Protein AF-A0A530QPM9-F1 (afdb_monomer)

Mean predicted aligned error: 3.46 Å

Sequence (191 aa):
PQIALEIYYGRYPLSGHLVETGGKSPFQIAVPNPGWQKALHGFRWLRHMRAAGTELAAANARALVSDWITIHGSNISGVAWEPGTTAKRVIAWLQHSSVVLQGAEFPFYRAFLKSLAMQIRYLRAMAREMPDGKDRLRARIALAFAALSLPAPPSALRGATRNLAEELDRQILPDGGHISRNPMAVLETLA

Radius of gyration: 16.85 Å; Cα contacts (8 Å, |Δi|>4): 222; chains: 1; bounding box: 38×37×47 Å

pLDDT: mean 94.88, std 5.63, range [58.75, 98.75]

Structure (mmCIF, N/CA/C/O backbone):
data_AF-A0A530QPM9-F1
#
_entry.id   AF-A0A530QPM9-F1
#
loop_
_atom_site.group_PDB
_atom_site.id
_atom_site.type_symbol
_atom_site.label_atom_id
_atom_site.label_alt_id
_atom_site.label_comp_id
_atom_site.label_asym_id
_atom_site.label_entity_id
_atom_site.label_seq_id
_atom_site.pdbx_PDB_ins_code
_atom_site.Cartn_x
_atom_site.Cartn_y
_atom_site.Cartn_z
_atom_site.occupancy
_atom_site.B_iso_or_equiv
_atom_site.auth_seq_id
_atom_site.auth_comp_id
_atom_site.auth_asym_id
_atom_site.auth_atom_id
_atom_site.pdbx_PDB_model_num
ATOM 1 N N . PRO A 1 1 ? -11.587 -12.165 8.784 1.00 76.44 1 PRO A N 1
ATOM 2 C CA . PRO A 1 1 ? -12.448 -11.665 9.885 1.00 76.44 1 PRO A CA 1
ATOM 3 C C . PRO A 1 1 ? -11.676 -11.392 11.186 1.00 76.44 1 PRO A C 1
ATOM 5 O O . PRO A 1 1 ? -11.618 -10.236 11.576 1.00 76.44 1 PRO A O 1
ATOM 8 N N . GLN A 1 2 ? -11.002 -12.387 11.789 1.00 93.19 2 GLN A N 1
ATOM 9 C CA . GLN A 1 2 ? -10.315 -12.213 13.087 1.00 93.19 2 GLN A CA 1
ATOM 10 C C . GLN A 1 2 ? -9.306 -11.054 13.113 1.00 93.19 2 GLN A C 1
ATOM 12 O O . GLN A 1 2 ? -9.360 -10.217 13.999 1.00 93.19 2 GLN A O 1
ATOM 17 N N . ILE A 1 3 ? -8.432 -10.935 12.107 1.00 95.12 3 ILE A N 1
ATOM 18 C CA . ILE A 1 3 ? -7.428 -9.851 12.070 1.00 95.12 3 ILE A CA 1
ATOM 19 C C . ILE A 1 3 ? -8.075 -8.455 12.031 1.00 95.12 3 ILE A C 1
ATOM 21 O O . ILE A 1 3 ? -7.522 -7.513 12.586 1.00 95.12 3 ILE A O 1
ATOM 25 N N . ALA A 1 4 ? -9.243 -8.303 11.397 1.00 96.31 4 ALA A N 1
ATOM 26 C CA . ALA A 1 4 ? -9.957 -7.025 11.404 1.00 96.31 4 ALA A CA 1
ATOM 27 C C . ALA A 1 4 ? -10.458 -6.669 12.811 1.00 96.31 4 ALA A C 1
ATOM 29 O O . ALA A 1 4 ? -10.400 -5.506 13.200 1.00 96.31 4 ALA A O 1
ATOM 30 N N . LEU A 1 5 ? -10.899 -7.678 13.571 1.00 96.44 5 LEU A N 1
ATOM 31 C CA . LEU A 1 5 ? -11.329 -7.527 14.956 1.00 96.44 5 LEU A CA 1
ATOM 32 C C . LEU A 1 5 ? -10.152 -7.183 15.880 1.00 96.44 5 LEU A C 1
ATOM 34 O O . LEU A 1 5 ? -10.266 -6.264 16.679 1.00 96.44 5 LEU A O 1
ATOM 38 N N . GLU A 1 6 ? -9.001 -7.844 15.718 1.00 97.50 6 GLU A N 1
ATOM 39 C CA . GLU A 1 6 ? -7.779 -7.482 16.453 1.00 97.50 6 GLU A CA 1
ATOM 40 C C . GLU A 1 6 ? -7.402 -6.017 16.200 1.00 97.50 6 GLU A C 1
ATOM 42 O O . GLU A 1 6 ? -7.252 -5.242 17.142 1.00 97.50 6 GLU A O 1
ATOM 47 N N . ILE A 1 7 ? -7.338 -5.599 14.930 1.00 97.44 7 ILE A N 1
ATOM 48 C CA . ILE A 1 7 ? -6.985 -4.215 14.580 1.00 97.44 7 ILE A CA 1
ATOM 49 C C . ILE A 1 7 ? -8.010 -3.227 15.147 1.00 97.44 7 ILE A C 1
ATOM 51 O O . ILE A 1 7 ? -7.634 -2.143 15.586 1.00 97.44 7 ILE A O 1
ATOM 55 N N . TYR A 1 8 ? -9.293 -3.593 15.176 1.00 96.69 8 TYR A N 1
ATOM 56 C CA . TYR A 1 8 ? -10.328 -2.791 15.828 1.00 96.69 8 TYR A CA 1
ATOM 57 C C . TYR A 1 8 ? -10.084 -2.622 17.334 1.00 96.69 8 TYR A C 1
ATOM 59 O O . TYR A 1 8 ? -10.228 -1.518 17.849 1.00 96.69 8 TYR A O 1
ATOM 67 N N . TYR A 1 9 ? -9.614 -3.663 18.022 1.00 96.75 9 TYR A N 1
ATOM 68 C CA . TYR A 1 9 ? -9.192 -3.584 19.425 1.00 96.75 9 TYR A CA 1
ATOM 69 C C . TYR A 1 9 ? -7.802 -2.954 19.631 1.00 96.75 9 TYR A C 1
ATOM 71 O O . TYR A 1 9 ? -7.250 -3.021 20.728 1.00 96.75 9 TYR A O 1
ATOM 79 N N . GLY A 1 10 ? -7.212 -2.336 18.602 1.00 97.38 10 GLY A N 1
ATOM 80 C CA . GLY A 1 10 ? -5.887 -1.719 18.692 1.00 97.38 10 GLY A CA 1
ATOM 81 C C . GLY A 1 10 ? -4.740 -2.732 18.749 1.00 97.38 10 GLY A C 1
ATOM 82 O O . GLY A 1 10 ? -3.646 -2.397 19.204 1.00 97.38 10 GLY A O 1
ATOM 83 N N . ARG A 1 11 ? -4.979 -3.965 18.289 1.00 97.88 11 ARG A N 1
ATOM 84 C CA . ARG A 1 11 ? -4.022 -5.072 18.256 1.00 97.88 11 ARG A CA 1
ATOM 85 C C . ARG A 1 11 ? -3.599 -5.382 16.824 1.00 97.88 11 ARG A C 1
ATOM 87 O O . ARG A 1 11 ? -4.413 -5.679 15.955 1.00 97.88 11 ARG A O 1
ATOM 94 N N . TYR A 1 12 ? -2.299 -5.347 16.564 1.00 98.00 12 TYR A N 1
ATOM 95 C CA . TYR A 1 12 ? -1.740 -5.424 15.214 1.00 98.00 12 TYR A CA 1
ATOM 96 C C . TYR A 1 12 ? -0.829 -6.652 15.070 1.00 98.00 12 TYR A C 1
ATOM 98 O O . TYR A 1 12 ? 0.388 -6.523 15.240 1.00 98.00 12 TYR A O 1
ATOM 106 N N . PRO A 1 13 ? -1.388 -7.841 14.753 1.00 97.12 13 PRO A N 1
ATOM 107 C CA . PRO A 1 13 ? -0.626 -9.070 14.526 1.00 97.12 13 PRO A CA 1
ATOM 108 C C . PRO A 1 13 ? 0.016 -9.060 13.130 1.00 97.12 13 PRO A C 1
ATOM 110 O O . PRO A 1 13 ? -0.513 -9.626 12.169 1.00 97.12 13 PRO A O 1
ATOM 113 N N . LEU A 1 14 ? 1.155 -8.383 12.986 1.00 96.69 14 LEU A N 1
ATOM 114 C CA . LEU A 1 14 ? 1.834 -8.184 11.704 1.00 96.69 14 LEU A CA 1
ATOM 115 C C . LEU A 1 14 ? 3.232 -8.803 11.722 1.00 96.69 14 LEU A C 1
ATOM 117 O O . LEU A 1 14 ? 3.967 -8.690 12.694 1.00 96.69 14 LEU A O 1
ATOM 121 N N . SER A 1 15 ? 3.634 -9.446 10.621 1.00 93.75 15 SER A N 1
ATOM 122 C CA . SER A 1 15 ? 4.976 -10.039 10.485 1.00 93.75 15 SER A CA 1
ATOM 123 C C . SER A 1 15 ? 5.369 -10.967 11.655 1.00 93.75 15 SER A C 1
ATOM 125 O O . SER A 1 15 ? 6.512 -10.946 12.111 1.00 93.75 15 SER A O 1
ATOM 127 N N . GLY A 1 16 ? 4.412 -11.745 12.178 1.00 92.81 16 GLY A N 1
ATOM 128 C CA . GLY A 1 16 ? 4.620 -12.652 13.316 1.00 92.81 16 GLY A CA 1
ATOM 129 C C . GLY A 1 16 ? 4.737 -11.968 14.683 1.00 92.81 16 GLY A C 1
ATOM 130 O O . GLY A 1 16 ? 5.058 -12.638 15.655 1.00 92.81 16 GLY A O 1
ATOM 131 N N . HIS A 1 17 ? 4.489 -10.659 14.769 1.00 93.56 17 HIS A N 1
ATOM 132 C CA . HIS A 1 17 ? 4.604 -9.875 15.997 1.00 93.56 17 HIS A CA 1
ATOM 133 C C . HIS A 1 17 ? 3.278 -9.177 16.305 1.00 93.56 17 HIS A C 1
ATOM 135 O O . HIS A 1 17 ? 2.697 -8.523 15.437 1.00 93.56 17 HIS A O 1
ATOM 141 N N . LEU A 1 18 ? 2.802 -9.317 17.542 1.00 96.81 18 LEU A N 1
ATOM 142 C CA . LEU A 1 18 ? 1.624 -8.617 18.046 1.00 96.81 18 LEU A CA 1
ATOM 143 C C . LEU A 1 18 ? 2.059 -7.321 18.733 1.00 96.81 18 LEU A C 1
ATOM 145 O O . LEU A 1 18 ? 2.896 -7.349 19.629 1.00 96.81 18 LEU A O 1
ATOM 149 N N . VAL A 1 19 ? 1.476 -6.198 18.319 1.00 97.81 19 VAL A N 1
ATOM 150 C CA . VAL A 1 19 ? 1.666 -4.893 18.966 1.00 97.81 19 VAL A CA 1
ATOM 151 C C . VAL A 1 19 ? 0.309 -4.361 19.394 1.00 97.81 19 VAL A C 1
ATOM 153 O O . VAL A 1 19 ? -0.611 -4.306 18.578 1.00 97.81 19 VAL A O 1
ATOM 156 N N . GLU A 1 20 ? 0.196 -3.955 20.654 1.00 97.62 20 GLU A N 1
ATOM 157 C CA . GLU A 1 20 ? -0.988 -3.289 21.195 1.00 97.62 20 GLU A CA 1
ATOM 158 C C . GLU A 1 20 ? -0.728 -1.783 21.290 1.00 97.62 20 GLU A C 1
ATOM 160 O O . GLU A 1 20 ? 0.301 -1.358 21.814 1.00 97.62 20 GLU A O 1
ATOM 165 N N . THR A 1 21 ? -1.638 -0.958 20.769 1.00 96.19 21 THR A N 1
ATOM 166 C CA . THR A 1 21 ? -1.422 0.500 20.700 1.00 96.19 21 THR A CA 1
ATOM 167 C C . THR A 1 21 ? -2.022 1.272 21.871 1.00 96.19 21 THR A C 1
ATOM 169 O O . THR A 1 21 ? -1.783 2.475 21.992 1.00 96.19 21 THR A O 1
ATOM 172 N N . GLY A 1 22 ? -2.819 0.616 22.724 1.00 92.38 22 GLY A N 1
ATOM 173 C CA . GLY A 1 22 ? -3.477 1.260 23.866 1.00 92.38 22 GLY A CA 1
ATOM 174 C C . GLY A 1 22 ? -4.363 2.444 23.461 1.00 92.38 22 GLY A C 1
ATOM 175 O O . GLY A 1 22 ? -4.379 3.461 24.147 1.00 92.38 22 GLY A O 1
ATOM 176 N N . GLY A 1 23 ? -5.029 2.355 22.304 1.00 89.44 23 GLY A N 1
ATOM 177 C CA . GLY A 1 23 ? -5.901 3.408 21.770 1.00 89.44 23 GLY A CA 1
ATOM 178 C C . GLY A 1 23 ? -5.189 4.509 20.974 1.00 89.44 23 GLY A C 1
ATOM 179 O O . GLY A 1 23 ? -5.858 5.329 20.352 1.00 89.44 23 GLY A O 1
ATOM 180 N N . LYS A 1 24 ? -3.851 4.525 20.930 1.00 95.00 24 LYS A N 1
ATOM 181 C CA . LYS A 1 24 ? -3.100 5.408 20.023 1.00 95.00 24 LYS A CA 1
ATOM 182 C C . LYS A 1 24 ? -3.117 4.866 18.594 1.00 95.00 24 LYS A C 1
ATOM 184 O O . LYS A 1 24 ? -3.328 3.670 18.366 1.00 95.00 24 LYS A O 1
ATOM 189 N N . SER A 1 25 ? -2.820 5.735 17.631 1.00 96.75 25 SER A N 1
ATOM 190 C CA . SER A 1 25 ? -2.617 5.311 16.246 1.00 96.75 25 SER A CA 1
ATOM 191 C C . SER A 1 25 ? -1.397 4.381 16.148 1.00 96.75 25 SER A C 1
ATOM 193 O O . SER A 1 25 ? -0.347 4.706 16.713 1.00 96.75 25 SER A O 1
ATOM 195 N N . PRO A 1 26 ? -1.460 3.255 15.409 1.00 97.62 26 PRO A N 1
ATOM 196 C CA . PRO A 1 26 ? -0.313 2.356 15.242 1.00 97.62 26 PRO A CA 1
ATOM 197 C C . PRO A 1 26 ? 0.879 3.038 14.563 1.00 97.62 26 PRO A C 1
ATOM 199 O O . PRO A 1 26 ? 2.014 2.610 14.744 1.00 97.62 26 PRO A O 1
ATOM 202 N N . PHE A 1 27 ? 0.637 4.117 13.811 1.00 97.81 27 PHE A N 1
ATOM 203 C CA . PHE A 1 27 ? 1.667 4.901 13.126 1.00 97.81 27 PHE A CA 1
ATOM 204 C C . PHE A 1 27 ? 2.450 5.840 14.059 1.00 97.81 27 PHE A C 1
ATOM 206 O O . PHE A 1 27 ? 3.433 6.437 13.634 1.00 97.81 27 PHE A O 1
ATOM 213 N N . GLN A 1 28 ? 2.032 5.972 15.322 1.00 95.75 28 GLN A N 1
ATOM 214 C CA . GLN A 1 28 ? 2.723 6.765 16.347 1.00 95.75 28 GLN A CA 1
ATOM 215 C C . GLN A 1 28 ? 3.558 5.903 17.305 1.00 95.75 28 GLN A C 1
ATOM 217 O O . GLN A 1 28 ? 4.280 6.440 18.143 1.00 95.75 28 GLN A O 1
ATOM 222 N N . ILE A 1 29 ? 3.450 4.575 17.219 1.00 94.50 29 ILE A N 1
ATOM 223 C CA . ILE A 1 29 ? 4.147 3.661 18.122 1.00 94.50 29 ILE A CA 1
ATOM 224 C C . ILE A 1 29 ? 5.525 3.322 17.554 1.00 94.50 29 ILE A C 1
ATOM 226 O O . ILE A 1 29 ? 5.652 2.826 16.434 1.00 94.50 29 ILE A O 1
ATOM 230 N N . ALA A 1 30 ? 6.568 3.546 18.353 1.00 92.12 30 ALA A N 1
ATOM 231 C CA . ALA A 1 30 ? 7.917 3.108 18.026 1.00 92.12 30 ALA A CA 1
ATOM 232 C C . ALA A 1 30 ? 8.048 1.597 18.272 1.00 92.12 30 ALA A C 1
ATOM 234 O O . ALA A 1 30 ? 8.095 1.143 19.412 1.00 92.12 30 ALA A O 1
ATOM 235 N N . VAL A 1 31 ? 8.109 0.816 17.193 1.00 94.06 31 VAL A N 1
ATOM 236 C CA . VAL A 1 31 ? 8.277 -0.644 17.251 1.00 94.06 31 VAL A CA 1
ATOM 237 C C . VAL A 1 31 ? 9.622 -1.008 16.623 1.00 94.06 31 VAL A C 1
ATOM 239 O O . VAL A 1 31 ? 9.767 -0.809 15.417 1.00 94.06 31 VAL A O 1
ATOM 242 N N . PRO A 1 32 ? 10.603 -1.571 17.351 1.00 93.62 32 PRO A N 1
ATOM 243 C CA . PRO A 1 32 ? 11.927 -1.908 16.813 1.00 93.62 32 PRO A CA 1
ATOM 244 C C . PRO A 1 32 ? 11.912 -3.201 15.969 1.00 93.62 32 PRO A C 1
ATOM 246 O O . PRO A 1 32 ? 12.771 -4.065 16.104 1.00 93.62 32 PRO A O 1
ATOM 249 N N . ASN A 1 33 ? 10.919 -3.354 15.090 1.00 95.88 33 ASN A N 1
ATOM 250 C CA . ASN A 1 33 ? 10.792 -4.475 14.167 1.00 95.88 33 ASN A CA 1
ATOM 251 C C . ASN A 1 33 ? 10.521 -3.956 12.740 1.00 95.88 33 ASN A C 1
ATOM 253 O O . ASN A 1 33 ? 9.389 -3.566 12.429 1.00 95.88 33 ASN A O 1
ATOM 257 N N . PRO A 1 34 ? 11.526 -3.975 11.843 1.00 95.19 34 PRO A N 1
ATOM 258 C CA . PRO A 1 34 ? 11.369 -3.481 10.475 1.00 95.19 34 PRO A CA 1
ATOM 259 C C . PRO A 1 34 ? 10.306 -4.234 9.665 1.00 95.19 34 PRO A C 1
ATOM 261 O O . PRO A 1 34 ? 9.598 -3.629 8.863 1.00 95.19 34 PRO A O 1
ATOM 264 N 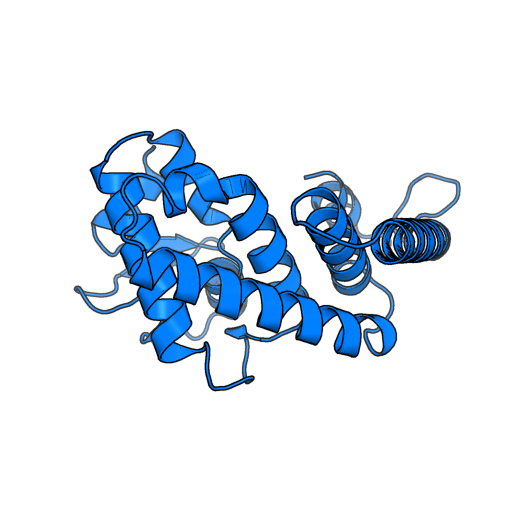N . GLY A 1 35 ? 10.162 -5.548 9.870 1.00 96.00 35 GLY A N 1
ATOM 265 C CA . GLY A 1 35 ? 9.151 -6.360 9.185 1.00 96.00 35 GLY A CA 1
ATOM 266 C C . GLY A 1 35 ? 7.730 -5.947 9.565 1.00 96.00 35 GLY A C 1
ATOM 267 O O . GLY A 1 35 ? 6.876 -5.774 8.692 1.00 96.00 35 GLY A O 1
ATOM 268 N N . TRP A 1 36 ? 7.500 -5.704 10.857 1.00 97.81 36 TRP A N 1
ATOM 269 C CA . TRP A 1 36 ? 6.236 -5.194 11.382 1.00 97.81 36 TRP A CA 1
ATOM 270 C C . TRP A 1 36 ? 5.928 -3.797 10.829 1.00 97.81 36 TRP A C 1
ATOM 272 O O . TRP A 1 36 ? 4.840 -3.588 10.295 1.00 97.81 36 TRP A O 1
ATOM 282 N N . GLN A 1 37 ? 6.899 -2.874 10.845 1.00 98.12 37 GLN A N 1
ATOM 283 C CA . GLN A 1 37 ? 6.719 -1.522 10.295 1.00 98.12 37 GLN A CA 1
ATOM 284 C C . GLN A 1 37 ? 6.367 -1.558 8.799 1.00 98.12 37 GLN A C 1
ATOM 286 O O . GLN A 1 37 ? 5.402 -0.926 8.363 1.00 98.12 37 GLN A O 1
ATOM 291 N N . LYS A 1 38 ? 7.094 -2.350 7.999 1.00 97.88 38 LYS A N 1
ATOM 292 C CA . LYS A 1 38 ? 6.810 -2.526 6.562 1.00 97.88 38 LYS A CA 1
ATOM 293 C C . LYS A 1 38 ? 5.429 -3.138 6.325 1.00 97.88 38 LYS A C 1
ATOM 295 O O . LYS A 1 38 ? 4.739 -2.748 5.383 1.00 97.88 38 LYS A O 1
ATOM 300 N N . ALA A 1 39 ? 5.006 -4.083 7.164 1.00 97.94 39 ALA A N 1
ATOM 301 C CA . ALA A 1 39 ? 3.679 -4.687 7.081 1.00 97.94 39 ALA A CA 1
ATOM 302 C C . ALA A 1 39 ? 2.564 -3.693 7.446 1.00 97.94 39 ALA A C 1
ATOM 304 O O . ALA A 1 39 ? 1.531 -3.672 6.769 1.00 97.94 39 ALA A O 1
ATOM 305 N N . LEU A 1 40 ? 2.786 -2.844 8.454 1.00 98.56 40 LEU A N 1
ATOM 306 C CA . LEU A 1 40 ? 1.858 -1.789 8.852 1.00 98.56 40 LEU A CA 1
ATOM 307 C C . LEU A 1 40 ? 1.690 -0.772 7.715 1.00 98.56 40 LEU A C 1
ATOM 309 O O . LEU A 1 40 ? 0.582 -0.590 7.205 1.00 98.56 40 LEU A O 1
ATOM 313 N N . HIS A 1 41 ? 2.796 -0.170 7.270 1.00 98.56 41 HIS A N 1
ATOM 314 C CA . HIS A 1 41 ? 2.812 0.874 6.241 1.00 98.56 41 HIS A CA 1
ATOM 315 C C . HIS A 1 41 ? 2.516 0.366 4.826 1.00 98.56 41 HIS A C 1
ATOM 317 O O . HIS A 1 41 ? 2.264 1.176 3.934 1.00 98.56 41 HIS A O 1
ATOM 323 N N . GLY A 1 42 ? 2.542 -0.950 4.604 1.00 98.38 42 GLY A N 1
ATOM 324 C CA . GLY A 1 42 ? 2.172 -1.582 3.339 1.00 98.38 42 GLY A CA 1
ATOM 325 C C . GLY A 1 42 ? 0.670 -1.839 3.178 1.00 98.38 42 GLY A C 1
ATOM 326 O O . GLY A 1 42 ? 0.253 -2.222 2.091 1.00 98.38 42 GLY A O 1
ATOM 327 N N . PHE A 1 43 ? -0.146 -1.663 4.228 1.00 98.69 43 PHE A N 1
ATOM 328 C CA . PHE A 1 43 ? -1.618 -1.760 4.189 1.00 98.69 43 PHE A CA 1
ATOM 329 C C . PHE A 1 43 ? -2.213 -3.072 3.649 1.00 98.69 43 PHE A C 1
ATOM 331 O O . PHE A 1 43 ? -3.422 -3.165 3.436 1.00 98.69 43 PHE A O 1
ATOM 338 N N . ARG A 1 44 ? -1.422 -4.143 3.499 1.00 96.75 44 ARG A N 1
ATOM 339 C CA . ARG A 1 44 ? -1.929 -5.447 3.027 1.00 96.75 44 ARG A CA 1
ATOM 340 C C . ARG A 1 44 ? -3.023 -6.011 3.946 1.00 96.75 44 ARG A C 1
ATOM 342 O O . ARG A 1 44 ? -3.772 -6.895 3.536 1.00 96.75 44 ARG A O 1
ATOM 349 N N . TRP A 1 45 ? -3.103 -5.536 5.189 1.00 97.81 45 TRP A N 1
ATOM 350 C CA . TRP A 1 45 ? -4.133 -5.891 6.162 1.00 97.81 45 TRP A CA 1
ATOM 351 C C . TRP A 1 45 ? -5.523 -5.311 5.834 1.00 97.81 45 TRP A C 1
ATOM 353 O O . TRP A 1 45 ? -6.511 -5.842 6.336 1.00 97.81 45 TRP A O 1
ATOM 363 N N . LEU A 1 46 ? -5.648 -4.331 4.923 1.00 98.38 46 LEU A N 1
ATOM 364 C CA . LEU A 1 46 ? -6.948 -3.847 4.426 1.00 98.38 46 LEU A CA 1
ATOM 365 C C . LEU A 1 46 ? -7.798 -4.965 3.806 1.00 98.38 46 LEU A C 1
ATOM 367 O O . LEU A 1 46 ? -9.025 -4.919 3.882 1.00 98.38 46 LEU A O 1
ATOM 371 N N . ARG A 1 47 ? -7.166 -6.023 3.276 1.00 97.44 47 ARG A N 1
ATOM 372 C CA . ARG A 1 47 ? -7.871 -7.220 2.797 1.00 97.44 47 ARG A CA 1
ATOM 373 C C . ARG A 1 47 ? -8.743 -7.861 3.877 1.00 97.44 47 ARG A C 1
ATOM 375 O O . ARG A 1 47 ? -9.790 -8.416 3.566 1.00 97.44 47 ARG A O 1
ATOM 382 N N . HIS A 1 48 ? -8.327 -7.773 5.142 1.00 97.69 48 HIS A N 1
ATOM 383 C CA . HIS A 1 48 ? -9.084 -8.307 6.271 1.00 97.69 48 HIS A CA 1
ATOM 384 C C . HIS A 1 48 ? -10.289 -7.430 6.606 1.00 97.69 48 HIS A C 1
ATOM 386 O O . HIS A 1 48 ? -11.334 -7.985 6.936 1.00 97.69 48 HIS A O 1
ATOM 392 N N . MET A 1 49 ? -10.170 -6.106 6.450 1.00 97.94 49 MET A N 1
ATOM 393 C CA . MET A 1 49 ? -11.289 -5.166 6.596 1.00 97.94 49 MET A CA 1
ATOM 394 C C . MET A 1 49 ? -12.329 -5.394 5.500 1.00 97.94 49 MET A C 1
ATOM 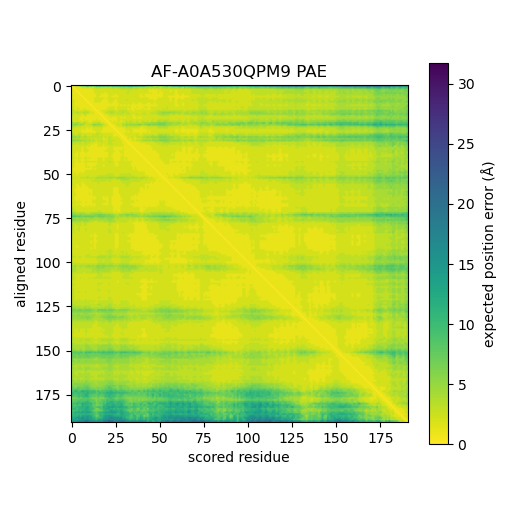396 O O . MET A 1 49 ? -13.509 -5.566 5.790 1.00 97.94 49 MET A O 1
ATOM 400 N N . ARG A 1 50 ? -11.877 -5.510 4.243 1.00 96.81 50 ARG A N 1
ATOM 401 C CA . ARG A 1 50 ? -12.746 -5.853 3.109 1.00 96.81 50 ARG A CA 1
ATOM 402 C C . ARG A 1 50 ? -13.465 -7.184 3.335 1.00 96.81 50 ARG A C 1
ATOM 404 O O . ARG A 1 50 ? -14.660 -7.268 3.098 1.00 96.81 50 ARG A O 1
ATOM 411 N N . ALA A 1 51 ? -12.745 -8.211 3.792 1.00 96.62 51 ALA A N 1
ATOM 412 C CA . ALA A 1 51 ? -13.320 -9.530 4.052 1.00 96.62 51 ALA A CA 1
ATOM 413 C C . ALA A 1 51 ? -14.279 -9.559 5.254 1.00 96.62 51 ALA A C 1
ATOM 415 O O . ALA A 1 51 ? -15.097 -10.466 5.337 1.00 96.62 51 ALA A O 1
ATOM 416 N N . ALA A 1 52 ? -14.164 -8.620 6.200 1.00 96.50 52 ALA A N 1
ATOM 417 C CA . ALA A 1 52 ? -15.132 -8.481 7.285 1.00 96.50 52 ALA A CA 1
ATOM 418 C C . ALA A 1 52 ? -16.459 -7.892 6.782 1.00 96.50 52 ALA A C 1
ATOM 420 O O . ALA A 1 52 ? -17.510 -8.305 7.253 1.00 96.50 52 ALA A O 1
ATOM 421 N N . GLY A 1 53 ? -16.413 -6.963 5.819 1.00 93.62 53 GLY A N 1
ATOM 422 C CA . GLY A 1 53 ? -17.601 -6.482 5.105 1.00 93.62 53 GLY A CA 1
ATOM 423 C C . GLY A 1 53 ? -18.595 -5.674 5.948 1.00 93.62 53 GLY A C 1
ATOM 424 O O . GLY A 1 53 ? -19.726 -5.481 5.517 1.00 93.62 53 GLY A O 1
ATOM 425 N N . THR A 1 54 ? -18.199 -5.211 7.138 1.00 96.12 54 THR A N 1
ATOM 426 C CA . THR A 1 54 ? -19.056 -4.427 8.039 1.00 96.12 54 THR A CA 1
ATOM 427 C C . THR A 1 54 ? -18.776 -2.929 7.932 1.00 96.12 54 THR A C 1
ATOM 429 O O . THR A 1 54 ? -17.658 -2.511 7.619 1.00 96.12 54 THR A O 1
ATOM 432 N N . GLU A 1 55 ? -19.769 -2.100 8.268 1.00 96.44 55 GLU A N 1
ATOM 433 C CA . GLU A 1 55 ? -19.591 -0.642 8.363 1.00 96.44 55 GLU A CA 1
ATOM 434 C C . GLU A 1 55 ? -18.510 -0.261 9.380 1.00 96.44 55 GLU A C 1
ATOM 436 O O . GLU A 1 55 ? -17.720 0.648 9.135 1.00 96.44 55 GLU A O 1
ATOM 441 N N . LEU A 1 56 ? -18.413 -1.017 10.479 1.00 96.81 56 LEU A N 1
ATOM 442 C CA . LEU A 1 56 ? -17.373 -0.851 11.491 1.00 96.81 56 LEU A CA 1
ATOM 443 C C . LEU A 1 56 ? -15.968 -1.071 10.912 1.00 96.81 56 LEU A C 1
ATOM 445 O O . LEU A 1 56 ? -15.065 -0.269 11.152 1.00 96.81 56 LEU A O 1
ATOM 449 N N . ALA A 1 57 ? -15.775 -2.132 10.121 1.00 97.06 57 ALA A N 1
ATOM 450 C CA . ALA A 1 57 ? -14.495 -2.405 9.472 1.00 97.06 57 ALA A CA 1
ATOM 451 C C . ALA A 1 57 ? -14.139 -1.321 8.442 1.00 97.06 57 ALA A C 1
ATOM 453 O O . ALA A 1 57 ? -12.978 -0.918 8.353 1.00 97.06 57 ALA A O 1
ATOM 454 N N . ALA A 1 58 ? -15.131 -0.816 7.702 1.00 98.06 58 ALA A N 1
ATOM 455 C CA . ALA A 1 58 ? -14.954 0.290 6.766 1.00 98.06 58 ALA A CA 1
ATOM 456 C C . ALA A 1 58 ? -14.567 1.597 7.483 1.00 98.06 58 ALA A C 1
ATOM 458 O O . ALA A 1 58 ? -13.603 2.258 7.088 1.00 98.06 58 ALA A O 1
ATOM 459 N N . ALA A 1 59 ? -15.264 1.943 8.570 1.00 98.19 59 ALA A N 1
ATOM 460 C CA . ALA A 1 59 ? -14.969 3.118 9.385 1.00 98.19 59 ALA A CA 1
ATOM 461 C C . ALA A 1 59 ? -13.564 3.046 10.003 1.00 98.19 59 ALA A C 1
ATOM 463 O O . ALA A 1 59 ? -12.803 4.008 9.905 1.00 98.19 59 ALA A O 1
ATOM 464 N N . ASN A 1 60 ? -13.178 1.889 10.551 1.00 98.06 60 ASN A N 1
ATOM 465 C CA . ASN A 1 60 ? -11.839 1.685 11.101 1.00 98.06 60 ASN A CA 1
ATOM 466 C C . ASN A 1 60 ? -10.749 1.778 10.015 1.00 98.06 60 ASN A C 1
ATOM 468 O O . ASN A 1 60 ? -9.730 2.443 10.196 1.00 98.06 60 ASN A O 1
ATOM 472 N N . ALA A 1 61 ? -10.976 1.180 8.838 1.00 98.38 61 ALA A N 1
ATOM 473 C CA . ALA A 1 61 ? -10.061 1.306 7.704 1.00 98.38 61 ALA A CA 1
ATOM 474 C C . ALA A 1 61 ? -9.866 2.773 7.281 1.00 98.38 61 ALA A C 1
ATOM 476 O O . ALA A 1 61 ? -8.731 3.192 7.045 1.00 98.38 61 ALA A O 1
ATOM 477 N N . ARG A 1 62 ? -10.950 3.562 7.223 1.00 98.44 62 ARG A N 1
ATOM 478 C CA . ARG A 1 62 ? -10.885 5.005 6.938 1.00 98.44 62 ARG A CA 1
ATOM 479 C C . ARG A 1 62 ? -10.098 5.772 7.979 1.00 98.44 62 ARG A C 1
ATOM 481 O O . ARG A 1 62 ? -9.245 6.566 7.593 1.00 98.44 62 ARG A O 1
ATOM 488 N N . ALA A 1 63 ? -10.362 5.526 9.260 1.00 98.25 63 ALA A N 1
ATOM 489 C CA . ALA A 1 63 ? -9.651 6.178 10.352 1.00 98.25 63 ALA A CA 1
ATOM 490 C C . ALA A 1 63 ? -8.138 5.934 10.237 1.00 98.25 63 ALA A C 1
ATOM 492 O O . ALA A 1 63 ? -7.365 6.883 10.169 1.00 98.25 63 ALA A O 1
ATOM 493 N N . LEU A 1 64 ? -7.716 4.680 10.053 1.00 98.62 64 LEU A N 1
ATOM 494 C CA . LEU A 1 64 ? -6.297 4.331 9.919 1.00 98.62 64 LEU A CA 1
ATOM 495 C C . LEU A 1 64 ? -5.641 4.907 8.655 1.00 98.62 64 LEU A C 1
ATOM 497 O O . LEU A 1 64 ? -4.482 5.320 8.679 1.00 98.62 64 LEU A O 1
ATOM 501 N N . VAL A 1 65 ? -6.360 4.953 7.532 1.00 98.75 65 VAL A N 1
ATOM 502 C CA . VAL A 1 65 ? -5.863 5.622 6.319 1.00 98.75 65 VAL A CA 1
ATOM 503 C C . VAL A 1 65 ? -5.728 7.131 6.548 1.00 98.75 65 VAL A C 1
ATOM 505 O O . VAL A 1 65 ? -4.725 7.717 6.138 1.00 98.75 65 VAL A O 1
ATOM 508 N N . SER A 1 66 ? -6.694 7.753 7.227 1.00 98.62 66 SER A N 1
ATOM 509 C CA . SER A 1 66 ? -6.669 9.176 7.583 1.00 98.62 66 SER A CA 1
ATOM 510 C C . SER A 1 66 ? -5.494 9.512 8.501 1.00 98.62 66 SER A C 1
ATOM 512 O O . SER A 1 66 ? -4.763 10.471 8.237 1.00 98.62 66 SER A O 1
ATOM 514 N N . ASP A 1 67 ? -5.253 8.690 9.522 1.00 98.44 67 ASP A N 1
ATOM 515 C CA . ASP A 1 67 ? -4.104 8.813 10.418 1.00 98.44 67 ASP A CA 1
ATOM 516 C C . ASP A 1 67 ? -2.793 8.776 9.636 1.00 98.44 67 ASP A C 1
ATOM 518 O O . ASP A 1 67 ? -1.948 9.658 9.785 1.00 98.44 67 ASP A O 1
ATOM 522 N N . TRP A 1 68 ? -2.634 7.794 8.742 1.00 98.69 68 TRP A N 1
ATOM 523 C CA . TRP A 1 68 ? -1.420 7.680 7.938 1.00 98.69 68 TRP A CA 1
ATOM 524 C C . TRP A 1 68 ? -1.206 8.903 7.040 1.00 98.69 68 TRP A C 1
ATOM 526 O O . TRP A 1 68 ? -0.086 9.407 6.952 1.00 98.69 68 TRP A O 1
ATOM 536 N N . ILE A 1 69 ? -2.264 9.407 6.394 1.00 98.62 69 ILE A N 1
ATOM 537 C CA . ILE A 1 69 ? -2.193 10.624 5.569 1.00 98.62 69 ILE A CA 1
ATOM 538 C C . ILE A 1 69 ? -1.788 11.827 6.423 1.00 98.62 69 ILE A C 1
ATOM 540 O O . ILE A 1 69 ? -0.959 12.623 5.990 1.00 98.62 69 ILE A O 1
ATOM 544 N N . THR A 1 70 ? -2.338 11.948 7.627 1.00 98.25 70 THR A N 1
ATOM 545 C CA . THR A 1 70 ? -2.050 13.061 8.539 1.00 98.25 70 THR A CA 1
ATOM 546 C C . THR A 1 70 ? -0.604 13.023 9.032 1.00 98.25 70 THR A C 1
ATOM 548 O O . THR A 1 70 ? 0.074 14.046 9.027 1.00 98.25 70 THR A O 1
ATOM 551 N N . ILE A 1 71 ? -0.110 11.842 9.412 1.00 97.50 71 ILE A N 1
ATOM 552 C CA . ILE A 1 71 ? 1.214 11.670 10.026 1.00 97.50 71 ILE A CA 1
ATOM 553 C C . ILE A 1 71 ? 2.335 11.660 8.974 1.00 97.50 71 ILE A C 1
ATOM 555 O O . ILE A 1 71 ? 3.387 12.259 9.185 1.00 97.50 71 ILE A O 1
ATOM 559 N N . HIS A 1 72 ? 2.131 10.989 7.836 1.00 97.75 72 HIS A N 1
ATOM 560 C CA . HIS A 1 72 ? 3.186 10.742 6.842 1.00 97.75 72 HIS A CA 1
ATOM 561 C C . HIS A 1 72 ? 2.942 11.410 5.486 1.00 97.75 72 HIS A C 1
ATOM 563 O O . HIS A 1 72 ? 3.841 11.427 4.646 1.00 97.75 72 HIS A O 1
ATOM 569 N N . GLY A 1 73 ? 1.748 11.950 5.231 1.00 94.94 73 GLY A N 1
ATOM 570 C CA . GLY A 1 73 ? 1.379 12.464 3.911 1.00 94.94 73 GLY A CA 1
ATOM 571 C C . GLY A 1 73 ? 2.118 13.735 3.494 1.00 94.94 73 GLY A C 1
ATOM 572 O O . GLY A 1 73 ? 2.194 14.006 2.302 1.00 94.94 73 GLY A O 1
ATOM 573 N N . SER A 1 74 ? 2.671 14.506 4.434 1.00 91.88 74 SER A N 1
ATOM 574 C CA . SER A 1 74 ? 3.450 15.726 4.159 1.00 91.88 74 SER A CA 1
ATOM 575 C C . SER A 1 74 ? 4.965 15.547 4.307 1.00 91.88 74 SER A C 1
ATOM 577 O O . SER A 1 74 ? 5.713 16.442 3.921 1.00 91.88 74 SER A O 1
ATOM 579 N N . ASN A 1 75 ? 5.428 14.409 4.833 1.00 93.56 75 ASN A N 1
ATOM 580 C CA . ASN A 1 75 ? 6.835 14.159 5.133 1.00 93.56 75 ASN A CA 1
ATOM 581 C C . ASN A 1 75 ? 7.297 12.840 4.494 1.00 93.56 75 ASN A C 1
ATOM 583 O O . ASN A 1 75 ? 6.992 11.755 4.992 1.00 93.56 75 ASN A O 1
ATOM 587 N N . ILE A 1 76 ? 8.043 12.949 3.390 1.00 94.12 76 ILE A N 1
ATOM 588 C CA . ILE A 1 76 ? 8.605 11.806 2.660 1.00 94.12 76 ILE A CA 1
ATOM 589 C C . ILE A 1 76 ? 9.878 11.335 3.366 1.00 94.12 76 ILE A C 1
ATOM 591 O O . ILE A 1 76 ? 10.981 11.764 3.039 1.00 94.12 76 ILE A O 1
ATOM 595 N N . SER A 1 77 ? 9.728 10.456 4.354 1.00 94.56 77 SER A N 1
ATOM 596 C CA . SER A 1 77 ? 10.858 9.886 5.091 1.00 94.56 77 SER A CA 1
ATOM 597 C C . SER A 1 77 ? 10.537 8.532 5.734 1.00 94.56 77 SER A C 1
ATOM 599 O O . SER A 1 77 ? 9.376 8.153 5.917 1.00 94.56 77 SER A O 1
ATOM 601 N N . GLY A 1 78 ? 11.600 7.795 6.070 1.00 95.31 78 GLY A N 1
ATOM 602 C CA . GLY A 1 78 ? 11.543 6.552 6.840 1.00 95.31 78 GLY A CA 1
ATOM 603 C C . GLY A 1 78 ? 10.859 5.374 6.138 1.00 95.31 78 GLY A C 1
ATOM 604 O O . GLY A 1 78 ? 10.568 5.396 4.939 1.00 95.31 78 GLY A O 1
ATOM 605 N N . VAL A 1 79 ? 10.573 4.328 6.922 1.00 96.50 79 VAL A N 1
ATOM 606 C CA . VAL A 1 79 ? 9.993 3.060 6.439 1.00 96.50 79 VAL A CA 1
ATOM 607 C C . VAL A 1 79 ? 8.640 3.261 5.747 1.00 96.50 79 VAL A C 1
ATOM 609 O O . VAL A 1 79 ? 8.315 2.535 4.806 1.00 96.50 79 VAL A O 1
ATOM 612 N N . ALA A 1 80 ? 7.873 4.277 6.156 1.00 96.94 80 ALA A N 1
ATOM 613 C CA . ALA A 1 80 ? 6.601 4.643 5.536 1.00 96.94 80 ALA A CA 1
ATOM 614 C C . ALA A 1 80 ? 6.736 4.984 4.042 1.00 96.94 80 ALA A C 1
ATOM 616 O O . ALA A 1 80 ? 5.817 4.699 3.268 1.00 96.94 80 ALA A O 1
ATOM 617 N N . TRP A 1 81 ? 7.869 5.559 3.633 1.00 98.00 81 TRP A N 1
ATOM 618 C CA . TRP A 1 81 ? 8.113 6.007 2.264 1.00 98.00 81 TRP A CA 1
ATOM 619 C C . TRP A 1 81 ? 9.109 5.158 1.481 1.00 98.00 81 TRP A C 1
ATOM 621 O O . TRP A 1 81 ? 9.198 5.361 0.274 1.00 98.00 81 TRP A O 1
ATOM 631 N N . GLU A 1 82 ? 9.767 4.163 2.090 1.00 97.62 82 GLU A N 1
ATOM 632 C CA . GLU A 1 82 ? 10.594 3.192 1.354 1.00 97.62 82 GLU A CA 1
ATOM 633 C C . GLU A 1 82 ? 9.886 2.729 0.060 1.00 97.62 82 GLU A C 1
ATOM 635 O O . GLU A 1 82 ? 8.715 2.328 0.127 1.00 97.62 82 GLU A O 1
ATOM 640 N N . PRO A 1 83 ? 10.542 2.754 -1.118 1.00 97.62 83 PRO A N 1
ATOM 641 C CA . PRO A 1 83 ? 9.863 2.502 -2.391 1.00 97.62 83 PRO A CA 1
ATOM 642 C C . PRO A 1 83 ? 9.108 1.168 -2.446 1.00 97.62 83 PRO A C 1
ATOM 644 O O . PRO A 1 83 ? 7.962 1.129 -2.895 1.00 97.62 83 PRO A O 1
ATOM 647 N N . GLY A 1 84 ? 9.682 0.087 -1.904 1.00 96.81 84 GLY A N 1
ATOM 648 C CA . GLY A 1 84 ? 9.005 -1.211 -1.808 1.00 96.81 84 GLY A CA 1
ATOM 649 C C . GLY A 1 84 ? 7.753 -1.185 -0.918 1.00 96.81 84 GLY A C 1
ATOM 650 O O . GLY A 1 84 ? 6.739 -1.805 -1.247 1.00 96.81 84 GLY A O 1
ATOM 651 N N . THR A 1 85 ? 7.781 -0.431 0.184 1.00 98.31 85 THR A N 1
ATOM 652 C CA . THR A 1 85 ? 6.632 -0.247 1.088 1.00 98.31 85 THR A CA 1
ATOM 653 C C . THR A 1 85 ? 5.556 0.618 0.438 1.00 98.31 85 THR A C 1
ATOM 655 O O . THR A 1 85 ? 4.376 0.265 0.467 1.00 98.31 85 THR A O 1
ATOM 658 N N . THR A 1 86 ? 5.953 1.707 -0.222 1.00 98.69 86 THR A N 1
ATOM 659 C CA . THR A 1 86 ? 5.039 2.577 -0.970 1.00 98.69 86 THR A CA 1
ATOM 660 C C . THR A 1 86 ? 4.362 1.821 -2.115 1.00 98.69 86 THR A C 1
ATOM 662 O O . THR A 1 86 ? 3.152 1.948 -2.291 1.00 98.69 86 THR A O 1
ATOM 665 N N . ALA A 1 87 ? 5.090 0.968 -2.844 1.00 98.44 87 ALA A N 1
ATOM 666 C CA . ALA A 1 87 ? 4.520 0.120 -3.892 1.00 98.44 87 ALA A CA 1
ATOM 667 C C . ALA A 1 87 ? 3.442 -0.829 -3.343 1.00 98.44 87 ALA A C 1
ATOM 669 O O . ALA A 1 87 ? 2.343 -0.898 -3.896 1.00 98.44 87 ALA A O 1
ATOM 670 N N . LYS A 1 88 ? 3.712 -1.496 -2.210 1.00 98.12 88 LYS A N 1
ATOM 671 C CA . LYS A 1 88 ? 2.725 -2.344 -1.514 1.00 98.12 88 LYS A CA 1
ATOM 672 C C . LYS A 1 88 ? 1.481 -1.553 -1.113 1.00 98.12 88 LYS A C 1
ATOM 674 O O . LYS A 1 88 ? 0.368 -2.016 -1.351 1.00 98.12 88 LYS A O 1
ATOM 679 N N . ARG A 1 89 ? 1.665 -0.353 -0.555 1.00 98.75 89 ARG A N 1
ATOM 680 C CA . ARG A 1 89 ? 0.559 0.508 -0.124 1.00 98.75 89 ARG A CA 1
ATOM 681 C C . ARG A 1 89 ? -0.303 0.976 -1.293 1.00 98.75 89 ARG A C 1
ATOM 683 O O . ARG A 1 89 ? -1.520 0.884 -1.190 1.00 98.75 89 ARG A O 1
ATOM 690 N N . VAL A 1 90 ? 0.299 1.413 -2.403 1.00 98.69 90 VAL A N 1
ATOM 691 C CA . VAL A 1 90 ? -0.436 1.819 -3.617 1.00 98.69 90 VAL A CA 1
ATOM 692 C C . VAL A 1 90 ? -1.297 0.670 -4.142 1.00 98.69 90 VAL A C 1
ATOM 694 O O . VAL A 1 90 ? -2.482 0.874 -4.400 1.00 98.69 90 VAL A O 1
ATOM 697 N N . ILE A 1 91 ? -0.738 -0.541 -4.240 1.00 98.50 91 ILE A N 1
ATOM 698 C CA . ILE A 1 91 ? -1.491 -1.732 -4.660 1.00 98.50 91 ILE A CA 1
ATOM 699 C C . ILE A 1 91 ? -2.644 -2.004 -3.685 1.00 98.50 91 ILE A C 1
ATOM 701 O O . ILE A 1 91 ? -3.791 -2.112 -4.115 1.00 98.50 91 ILE A O 1
ATOM 705 N N . ALA A 1 92 ? -2.369 -2.047 -2.377 1.00 98.50 92 ALA A N 1
ATOM 706 C CA . ALA A 1 92 ? -3.378 -2.335 -1.359 1.00 98.50 92 ALA A CA 1
ATOM 707 C C . ALA A 1 92 ? -4.512 -1.295 -1.334 1.00 98.50 92 ALA A C 1
ATOM 709 O O . ALA A 1 92 ? -5.680 -1.662 -1.219 1.00 98.50 92 ALA A O 1
ATOM 710 N N . TRP A 1 93 ? -4.192 -0.005 -1.467 1.00 98.56 93 TRP A N 1
ATOM 711 C CA . TRP A 1 93 ? -5.180 1.076 -1.497 1.00 98.56 93 TRP A CA 1
ATOM 712 C C . TRP A 1 93 ? -6.066 1.01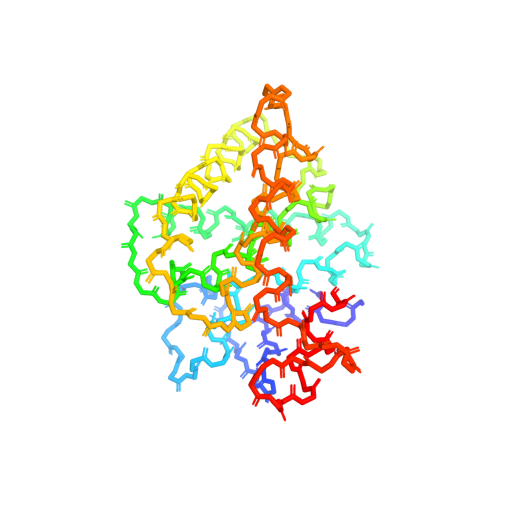5 -2.739 1.00 98.56 93 TRP A C 1
ATOM 714 O O . TRP A 1 93 ? -7.265 1.250 -2.631 1.00 98.56 93 TRP A O 1
ATOM 724 N N . LEU A 1 94 ? -5.508 0.666 -3.900 1.00 98.06 94 LEU A N 1
ATOM 725 C CA . LEU A 1 94 ? -6.288 0.480 -5.124 1.00 98.06 94 LEU A CA 1
ATOM 726 C C . LEU A 1 94 ? -7.188 -0.765 -5.027 1.00 98.06 94 LEU A C 1
ATOM 728 O O . LEU A 1 94 ? -8.399 -0.660 -5.229 1.00 98.06 94 LEU A O 1
ATOM 732 N N . GLN A 1 95 ? -6.630 -1.918 -4.632 1.00 97.31 95 GLN A N 1
ATOM 733 C CA . GLN A 1 95 ? -7.352 -3.197 -4.504 1.00 97.31 95 GLN A CA 1
ATOM 734 C C . GLN A 1 95 ? -8.451 -3.191 -3.431 1.00 97.31 95 GLN A C 1
ATOM 736 O O . GLN A 1 95 ? -9.410 -3.964 -3.507 1.00 97.31 95 GLN A O 1
ATOM 741 N N . HIS A 1 96 ? -8.297 -2.370 -2.393 1.00 97.81 96 HIS A N 1
ATOM 742 C CA . HIS A 1 96 ? -9.220 -2.295 -1.258 1.00 97.81 96 HIS A CA 1
ATOM 743 C C . HIS A 1 96 ? -9.865 -0.914 -1.117 1.00 97.81 96 HIS A C 1
ATOM 745 O O . HIS A 1 96 ? -10.371 -0.569 -0.051 1.00 97.81 96 HIS A O 1
ATOM 751 N N . SER A 1 97 ? -9.897 -0.142 -2.203 1.00 96.94 97 SER A N 1
ATOM 752 C CA . SER A 1 97 ? -10.525 1.179 -2.239 1.00 96.94 97 SER A CA 1
ATOM 753 C C . SER A 1 97 ? -12.004 1.133 -1.858 1.00 96.94 97 SER A C 1
ATOM 755 O O . SER A 1 97 ? -12.467 2.034 -1.173 1.00 96.94 97 SER A O 1
ATOM 757 N N . SER A 1 98 ? -12.740 0.073 -2.211 1.00 96.19 98 SER A N 1
ATOM 758 C CA . SER A 1 98 ? -14.172 -0.036 -1.901 1.00 96.19 98 SER A CA 1
ATOM 759 C C . SER A 1 98 ? -14.473 0.018 -0.400 1.00 96.19 98 SER A C 1
ATOM 761 O O . SER A 1 98 ? -15.319 0.803 0.012 1.00 96.19 98 SER A O 1
ATOM 763 N N . VAL A 1 99 ? -13.747 -0.742 0.431 1.00 97.50 99 VAL A N 1
ATOM 764 C CA . VAL A 1 99 ? -13.940 -0.717 1.895 1.00 97.50 99 VAL A CA 1
ATOM 765 C C . VAL A 1 99 ? -13.434 0.588 2.515 1.00 97.50 99 VAL A C 1
ATOM 767 O O . VAL A 1 99 ? -14.026 1.092 3.465 1.00 97.50 99 VAL A O 1
ATOM 770 N N . VAL A 1 100 ? -12.371 1.178 1.958 1.00 97.81 100 VAL A N 1
ATOM 771 C CA . VAL A 1 100 ? -11.842 2.468 2.425 1.00 97.81 100 VAL A CA 1
ATOM 772 C C . VAL A 1 100 ? -12.776 3.621 2.044 1.00 97.81 100 VAL A C 1
ATOM 774 O O . VAL A 1 100 ? -12.893 4.575 2.793 1.00 97.81 100 VAL A O 1
ATOM 777 N N . LEU A 1 101 ? -13.472 3.570 0.912 1.00 97.50 101 LEU A N 1
ATOM 778 C CA . LEU A 1 101 ? -14.320 4.672 0.443 1.00 97.50 101 LEU A CA 1
ATOM 779 C C . LEU A 1 101 ? -15.806 4.508 0.801 1.00 97.50 101 LEU A C 1
ATOM 781 O O . LEU A 1 101 ? -16.582 5.442 0.613 1.00 97.50 101 LEU A O 1
ATOM 785 N N . GLN A 1 102 ? -16.218 3.360 1.340 1.00 96.69 102 GLN A N 1
ATOM 786 C CA . GLN A 1 102 ? -17.608 3.094 1.719 1.00 96.69 102 GLN A CA 1
ATOM 787 C C . GLN A 1 102 ? -18.114 4.093 2.768 1.00 96.69 102 GLN A C 1
ATOM 789 O O . GLN A 1 102 ? -17.661 4.066 3.905 1.00 96.69 102 GLN A O 1
ATOM 794 N N . GLY A 1 103 ? -19.076 4.952 2.426 1.00 94.56 103 GLY A N 1
ATOM 795 C CA . GLY A 1 103 ? -19.577 5.979 3.351 1.00 94.56 103 GLY A CA 1
ATOM 796 C C . GLY A 1 103 ? -18.542 7.064 3.677 1.00 94.56 103 GLY A C 1
ATOM 797 O O . GLY A 1 103 ? -18.622 7.699 4.724 1.00 94.56 103 GLY A O 1
ATOM 798 N N . ALA A 1 104 ? -17.529 7.242 2.823 1.00 96.50 104 ALA A N 1
ATOM 799 C CA . ALA A 1 104 ? -16.580 8.336 2.947 1.00 96.50 104 ALA A CA 1
ATOM 800 C C . ALA A 1 104 ? -17.220 9.674 2.568 1.00 96.50 104 ALA A C 1
ATOM 802 O O . ALA A 1 104 ? -17.854 9.803 1.520 1.00 96.50 104 ALA A O 1
ATOM 803 N N . GLU A 1 105 ? -16.956 10.698 3.372 1.00 97.25 105 GLU A N 1
ATOM 804 C CA . GLU A 1 105 ? -17.293 12.069 3.017 1.00 97.25 105 GLU A CA 1
ATOM 805 C C . GLU A 1 105 ? -16.346 12.623 1.944 1.00 97.25 105 GLU A C 1
ATOM 807 O O . GLU A 1 105 ? -15.194 12.195 1.784 1.00 97.25 105 GLU A O 1
ATOM 812 N N . PHE A 1 106 ? -16.818 13.644 1.228 1.00 97.81 106 PHE A N 1
ATOM 813 C CA . PHE A 1 106 ? -16.070 14.269 0.141 1.00 97.81 106 PHE A CA 1
ATOM 814 C C . PHE A 1 106 ? -14.673 14.798 0.542 1.00 97.81 106 PHE A C 1
ATOM 816 O O . PHE A 1 106 ? -13.729 14.593 -0.233 1.00 97.81 106 PHE A O 1
ATOM 823 N N . PRO A 1 107 ? -14.463 15.417 1.726 1.00 98.31 107 PRO A N 1
ATOM 824 C CA . PRO A 1 107 ? -13.129 15.841 2.152 1.00 98.31 107 PRO A CA 1
ATOM 825 C C . PRO A 1 107 ? -12.135 14.677 2.263 1.00 98.31 107 PRO A C 1
ATOM 827 O O . PRO A 1 107 ? -11.016 14.776 1.749 1.00 98.31 107 PRO A O 1
ATOM 830 N N . PHE A 1 108 ? -12.554 13.552 2.854 1.00 98.50 108 PHE A N 1
ATOM 831 C CA . PHE A 1 108 ? -11.720 12.353 2.953 1.00 98.50 108 PHE A CA 1
ATOM 832 C C . PHE A 1 108 ? -11.410 11.781 1.569 1.00 98.50 108 PHE A C 1
ATOM 834 O O . PHE A 1 108 ? -10.250 11.504 1.271 1.00 98.50 108 PHE A O 1
ATOM 841 N N . TYR A 1 109 ? -12.416 11.668 0.694 1.00 98.31 109 TYR A N 1
ATOM 842 C CA . TYR A 1 109 ? -12.226 11.187 -0.677 1.00 98.31 109 TYR A CA 1
ATOM 843 C C . TYR A 1 109 ? -11.152 11.997 -1.425 1.00 98.31 109 TYR A C 1
ATOM 845 O O . TYR A 1 109 ? -10.234 11.432 -2.029 1.00 98.31 109 TYR A O 1
ATOM 853 N N . ARG A 1 110 ? -11.196 13.334 -1.324 1.00 98.19 110 ARG A N 1
ATOM 854 C CA . ARG A 1 110 ? -10.177 14.213 -1.922 1.00 98.19 110 ARG A CA 1
ATOM 855 C C . ARG A 1 110 ? -8.794 14.013 -1.305 1.00 98.19 110 ARG A C 1
ATOM 857 O O . ARG A 1 110 ? -7.810 13.969 -2.045 1.00 98.19 110 ARG A O 1
ATOM 864 N N . ALA A 1 111 ? -8.702 13.906 0.020 1.00 98.50 111 ALA A N 1
ATOM 865 C CA . ALA A 1 111 ? -7.435 13.682 0.716 1.00 98.50 111 ALA A CA 1
ATOM 866 C C . ALA A 1 111 ? -6.805 12.332 0.330 1.00 98.50 111 ALA A C 1
ATOM 868 O O . ALA A 1 111 ? -5.612 12.274 0.020 1.00 98.50 111 ALA A O 1
ATOM 869 N N . PHE A 1 112 ? -7.622 11.278 0.256 1.00 98.62 112 PHE A N 1
ATOM 870 C CA . PHE A 1 112 ? -7.226 9.944 -0.183 1.00 98.62 112 PHE A CA 1
ATOM 871 C C . PHE A 1 112 ? -6.645 9.966 -1.600 1.00 98.62 112 PHE A C 1
ATOM 873 O O . PHE A 1 112 ? -5.503 9.547 -1.803 1.00 98.62 112 PHE A O 1
ATOM 880 N N . LEU A 1 113 ? -7.374 10.529 -2.572 1.00 97.81 113 LEU A N 1
ATOM 881 C CA . LEU A 1 113 ? -6.901 10.614 -3.957 1.00 97.81 113 LEU A CA 1
ATOM 882 C C . LEU A 1 113 ? -5.648 11.484 -4.101 1.00 97.81 113 LEU A C 1
ATOM 884 O O . LEU A 1 113 ? -4.730 11.123 -4.840 1.00 97.81 113 LEU A O 1
ATOM 888 N N . LYS A 1 114 ? -5.568 12.609 -3.377 1.00 98.31 114 LYS A N 1
ATOM 889 C CA . LYS A 1 114 ? -4.379 13.475 -3.371 1.00 98.31 114 LYS A CA 1
ATOM 890 C C . LYS A 1 114 ? -3.149 12.723 -2.856 1.00 98.31 114 LYS A C 1
ATOM 892 O O . LYS A 1 114 ? -2.084 12.808 -3.472 1.00 98.31 114 LYS A O 1
ATOM 897 N N . SER A 1 115 ? -3.299 11.984 -1.758 1.00 98.56 115 SER A N 1
ATOM 898 C CA . SER A 1 115 ? -2.231 11.167 -1.179 1.00 98.56 115 SER A CA 1
ATOM 899 C C . SER A 1 115 ? -1.811 10.039 -2.122 1.00 98.56 115 SER A C 1
ATOM 901 O O . SER A 1 115 ? -0.622 9.870 -2.395 1.00 98.56 115 SER A O 1
ATOM 903 N N . LEU A 1 116 ? -2.771 9.320 -2.708 1.00 98.31 116 LEU A N 1
ATOM 904 C CA . LEU A 1 116 ? -2.495 8.252 -3.667 1.00 98.31 116 LEU A CA 1
ATOM 905 C C . LEU A 1 116 ? -1.737 8.777 -4.899 1.00 98.31 116 LEU A C 1
ATOM 907 O O . LEU A 1 116 ? -0.727 8.201 -5.304 1.00 98.31 116 LEU A O 1
ATOM 911 N N . ALA A 1 117 ? -2.158 9.918 -5.451 1.00 97.75 117 ALA A N 1
ATOM 912 C CA . ALA A 1 117 ? -1.474 10.560 -6.570 1.00 97.75 117 ALA A CA 1
ATOM 913 C C . ALA A 1 117 ? -0.032 10.967 -6.220 1.00 97.75 117 ALA A C 1
ATOM 915 O O . ALA A 1 117 ? 0.866 10.818 -7.051 1.00 97.75 117 ALA A O 1
ATOM 916 N N . MET A 1 118 ? 0.213 11.456 -4.998 1.00 98.31 118 MET A N 1
ATOM 917 C CA . MET A 1 118 ? 1.566 11.764 -4.524 1.00 98.31 118 MET A CA 1
ATOM 918 C C . MET A 1 118 ? 2.443 10.510 -4.480 1.00 98.31 118 MET A C 1
ATOM 920 O O . MET A 1 118 ? 3.548 10.526 -5.017 1.00 98.31 118 MET A O 1
ATOM 924 N N . GLN A 1 119 ? 1.938 9.421 -3.903 1.00 98.56 119 GLN A N 1
ATOM 925 C CA . GLN A 1 119 ? 2.661 8.152 -3.799 1.00 98.56 119 GLN A CA 1
ATOM 926 C C . GLN A 1 119 ? 2.998 7.566 -5.176 1.00 98.56 119 GLN A C 1
ATOM 928 O O . GLN A 1 119 ? 4.116 7.109 -5.399 1.00 98.56 119 GLN A O 1
ATOM 933 N N . ILE A 1 120 ? 2.070 7.647 -6.135 1.00 98.12 120 ILE A N 1
ATOM 934 C CA . ILE A 1 120 ? 2.309 7.219 -7.520 1.00 98.12 120 ILE A CA 1
ATOM 935 C C . ILE A 1 120 ? 3.399 8.075 -8.178 1.00 98.12 120 ILE A C 1
ATOM 937 O O . ILE A 1 120 ? 4.286 7.531 -8.835 1.00 98.12 120 ILE A O 1
ATOM 941 N N . ARG A 1 121 ? 3.369 9.406 -8.007 1.00 97.31 121 ARG A N 1
ATOM 942 C CA . ARG A 1 121 ? 4.426 10.291 -8.532 1.00 97.31 121 ARG A CA 1
ATOM 943 C C . ARG A 1 121 ? 5.786 9.972 -7.918 1.00 97.31 121 ARG A C 1
ATOM 945 O O . ARG A 1 121 ? 6.760 9.870 -8.657 1.00 97.31 121 ARG A O 1
ATOM 952 N N . TYR A 1 122 ? 5.830 9.766 -6.604 1.00 98.06 122 TYR A N 1
ATOM 953 C CA . TYR A 1 122 ? 7.035 9.349 -5.894 1.00 98.06 122 TYR A CA 1
ATOM 954 C C . TYR A 1 122 ? 7.594 8.037 -6.463 1.00 98.06 122 TYR A C 1
ATOM 956 O O . TYR A 1 122 ? 8.759 7.984 -6.847 1.00 98.06 122 TYR A O 1
ATOM 964 N N . LEU A 1 123 ? 6.757 7.006 -6.631 1.00 97.62 123 LEU A N 1
ATOM 965 C CA . LEU A 1 123 ? 7.195 5.735 -7.215 1.00 97.62 123 LEU A CA 1
ATOM 966 C C . LEU A 1 123 ? 7.703 5.881 -8.650 1.00 97.62 123 LEU A C 1
ATOM 968 O O . LEU A 1 123 ? 8.682 5.232 -9.001 1.00 97.62 123 LEU A O 1
ATOM 972 N N . ARG A 1 124 ? 7.088 6.733 -9.484 1.00 96.81 124 ARG A N 1
ATOM 973 C CA . ARG A 1 124 ? 7.600 6.989 -10.845 1.00 96.81 124 ARG A CA 1
ATOM 974 C C . ARG A 1 124 ? 9.008 7.574 -10.826 1.00 96.81 124 ARG A C 1
ATOM 976 O O . ARG A 1 124 ? 9.803 7.203 -11.684 1.00 96.81 124 ARG A O 1
ATOM 983 N N . ALA A 1 125 ? 9.293 8.465 -9.876 1.00 96.81 125 ALA A N 1
ATOM 984 C CA . ALA A 1 125 ? 10.620 9.048 -9.711 1.00 96.81 125 ALA A CA 1
ATOM 985 C C . ALA A 1 125 ? 11.632 8.015 -9.193 1.00 96.81 125 ALA A C 1
ATOM 987 O O . ALA A 1 125 ? 12.745 7.952 -9.695 1.00 96.81 125 ALA A O 1
ATOM 988 N N . MET A 1 126 ? 11.237 7.170 -8.236 1.00 97.44 126 MET A N 1
ATOM 989 C CA . MET A 1 126 ? 12.153 6.220 -7.595 1.00 97.44 126 MET A CA 1
ATOM 990 C C . MET A 1 126 ? 12.397 4.942 -8.399 1.00 97.44 126 MET A C 1
ATOM 992 O O . MET A 1 126 ? 13.494 4.405 -8.351 1.00 97.44 126 MET A O 1
ATOM 996 N N . ALA A 1 127 ? 11.415 4.437 -9.153 1.00 96.00 127 ALA A N 1
ATOM 997 C CA . ALA A 1 127 ? 11.477 3.100 -9.758 1.00 96.00 127 ALA A CA 1
ATOM 998 C C . ALA A 1 127 ? 12.649 2.880 -10.733 1.00 96.00 127 ALA A C 1
ATOM 1000 O O . ALA A 1 127 ? 12.990 1.734 -11.017 1.00 96.00 127 ALA A O 1
ATOM 1001 N N . ARG A 1 128 ? 13.239 3.951 -11.279 1.00 92.25 128 ARG A N 1
ATOM 1002 C CA . ARG A 1 128 ? 14.433 3.875 -12.137 1.00 92.25 128 ARG A CA 1
ATOM 1003 C C . ARG A 1 128 ? 15.731 3.748 -11.341 1.00 92.25 128 ARG A C 1
AT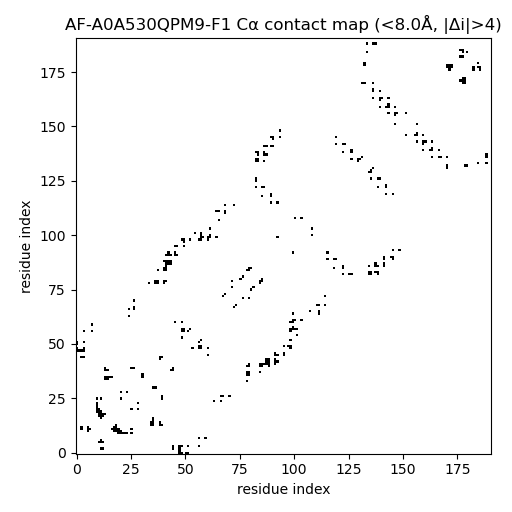OM 1005 O O . ARG A 1 128 ? 16.631 3.062 -11.799 1.00 92.25 128 ARG A O 1
ATOM 1012 N N . GLU A 1 129 ? 15.777 4.354 -10.160 1.00 95.38 129 GLU A N 1
ATOM 1013 C CA . GLU A 1 129 ? 16.946 4.385 -9.271 1.00 95.38 129 GLU A CA 1
ATOM 1014 C C . GLU A 1 129 ? 17.011 3.163 -8.345 1.00 95.38 129 GLU A C 1
ATOM 1016 O O . GLU A 1 129 ? 17.999 2.937 -7.651 1.00 95.38 129 GLU A O 1
ATOM 1021 N N . MET A 1 130 ? 15.938 2.371 -8.291 1.00 96.00 130 MET A N 1
ATOM 1022 C CA . MET A 1 130 ? 15.911 1.161 -7.479 1.00 96.00 130 ME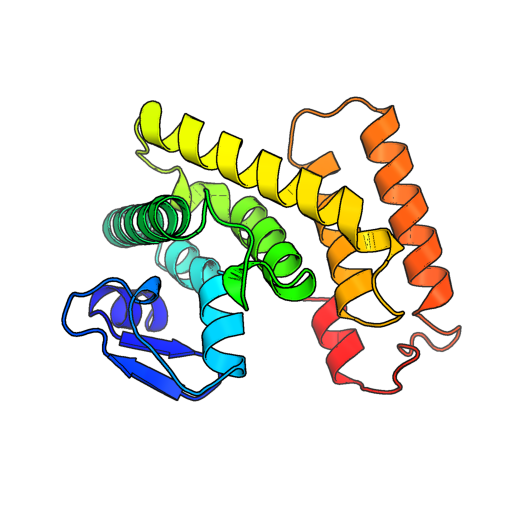T A CA 1
ATOM 1023 C C . MET A 1 130 ? 16.875 0.106 -8.047 1.00 96.00 130 MET A C 1
ATOM 1025 O O . MET A 1 130 ? 16.903 -0.104 -9.267 1.00 96.00 130 MET A O 1
ATOM 1029 N N . PRO A 1 131 ? 17.610 -0.617 -7.182 1.00 93.81 131 PRO A N 1
ATOM 1030 C CA . PRO A 1 131 ? 18.380 -1.773 -7.614 1.00 93.81 131 PRO A CA 1
ATOM 1031 C C . PRO A 1 131 ? 17.448 -2.866 -8.146 1.00 93.81 131 PRO A C 1
ATOM 1033 O O . PRO A 1 131 ? 16.270 -2.940 -7.775 1.00 93.81 131 PRO A O 1
ATOM 1036 N N . ASP A 1 132 ? 17.985 -3.722 -9.010 1.00 89.88 132 ASP A N 1
ATOM 1037 C CA . ASP A 1 132 ? 17.252 -4.876 -9.520 1.00 89.88 132 ASP A CA 1
ATOM 1038 C C . ASP A 1 132 ? 16.831 -5.794 -8.359 1.00 89.88 132 ASP A C 1
ATOM 1040 O O . ASP A 1 132 ? 17.549 -5.979 -7.372 1.00 89.88 132 ASP A O 1
ATOM 1044 N N . GLY A 1 133 ? 15.626 -6.348 -8.465 1.00 90.94 133 GLY A N 1
ATOM 1045 C CA . GLY A 1 133 ? 15.028 -7.198 -7.446 1.00 90.94 133 GLY A CA 1
ATOM 1046 C C . GLY A 1 133 ? 13.547 -6.921 -7.203 1.00 90.94 133 GLY A C 1
ATOM 1047 O O . GLY A 1 133 ? 12.935 -5.996 -7.754 1.00 90.94 133 GLY A O 1
ATOM 1048 N N . LYS A 1 134 ? 12.977 -7.731 -6.305 1.00 90.88 134 LYS A N 1
ATOM 1049 C CA . LYS A 1 134 ? 11.529 -7.843 -6.082 1.00 90.88 134 LYS A CA 1
ATOM 1050 C C . LYS A 1 134 ? 10.817 -6.521 -5.802 1.00 90.88 134 LYS A C 1
ATOM 1052 O O . LYS A 1 134 ? 9.665 -6.346 -6.187 1.00 90.88 134 LYS A O 1
ATOM 1057 N N . ASP A 1 135 ? 11.475 -5.582 -5.125 1.00 94.06 135 ASP A N 1
ATOM 1058 C CA . ASP A 1 135 ? 10.856 -4.301 -4.785 1.00 94.06 135 ASP A CA 1
ATOM 1059 C C . ASP A 1 135 ? 10.757 -3.379 -6.003 1.00 94.06 135 ASP A C 1
ATOM 1061 O O . ASP A 1 135 ? 9.749 -2.686 -6.152 1.00 94.06 135 ASP A O 1
ATOM 1065 N N . ARG A 1 136 ? 11.739 -3.416 -6.914 1.00 96.12 136 ARG A N 1
ATOM 1066 C CA . ARG A 1 136 ? 11.685 -2.680 -8.182 1.00 96.12 136 ARG A CA 1
ATOM 1067 C C . ARG A 1 136 ? 10.616 -3.257 -9.101 1.00 96.12 136 ARG A C 1
ATOM 1069 O O . ARG A 1 136 ? 9.796 -2.498 -9.617 1.00 96.12 136 ARG A O 1
ATOM 1076 N N . LEU A 1 137 ? 10.553 -4.585 -9.221 1.00 95.50 137 LEU A N 1
ATOM 1077 C CA . LEU A 1 137 ? 9.489 -5.258 -9.969 1.00 95.50 137 LEU A CA 1
ATOM 1078 C C . LEU A 1 137 ? 8.109 -4.886 -9.413 1.00 95.50 137 LEU A C 1
ATOM 1080 O O . LEU A 1 137 ? 7.225 -4.450 -10.150 1.00 95.50 137 LEU A O 1
ATOM 1084 N N . ARG A 1 138 ? 7.945 -4.929 -8.088 1.00 95.62 138 ARG A N 1
ATOM 1085 C CA . ARG A 1 138 ? 6.702 -4.515 -7.431 1.00 95.62 138 ARG A CA 1
ATOM 1086 C C . ARG A 1 138 ? 6.366 -3.041 -7.651 1.00 95.62 138 ARG A C 1
ATOM 1088 O O . ARG A 1 138 ? 5.192 -2.715 -7.810 1.00 95.62 138 ARG A O 1
ATOM 1095 N N . ALA A 1 139 ? 7.354 -2.148 -7.691 1.00 97.94 139 ALA A N 1
ATOM 1096 C CA . ALA A 1 139 ? 7.125 -0.747 -8.035 1.00 97.94 139 ALA A CA 1
ATOM 1097 C C . ALA A 1 139 ? 6.591 -0.601 -9.471 1.00 97.94 139 ALA A C 1
ATOM 1099 O O . ALA A 1 139 ? 5.643 0.155 -9.693 1.00 97.94 139 ALA A O 1
ATOM 1100 N N . ARG A 1 140 ? 7.121 -1.365 -10.438 1.00 97.69 140 ARG A N 1
ATOM 1101 C CA . ARG A 1 140 ? 6.592 -1.398 -11.814 1.00 97.69 140 ARG A CA 1
ATOM 1102 C C . ARG A 1 140 ? 5.164 -1.938 -11.870 1.00 97.69 140 ARG A C 1
ATOM 1104 O O . ARG A 1 140 ? 4.322 -1.315 -12.517 1.00 97.69 140 ARG A O 1
ATOM 1111 N N . ILE A 1 141 ? 4.870 -3.008 -11.129 1.00 96.88 141 ILE A N 1
ATOM 1112 C CA . ILE A 1 141 ? 3.511 -3.556 -10.992 1.00 96.88 141 ILE A CA 1
ATOM 1113 C C . ILE A 1 141 ? 2.564 -2.496 -10.419 1.00 96.88 141 ILE A C 1
ATOM 1115 O O . ILE A 1 141 ? 1.514 -2.240 -11.000 1.00 96.88 141 ILE A O 1
ATOM 1119 N N . ALA A 1 142 ? 2.945 -1.819 -9.331 1.00 97.88 142 ALA A N 1
ATOM 1120 C CA . ALA A 1 142 ? 2.127 -0.779 -8.708 1.00 97.88 142 ALA A CA 1
ATOM 1121 C C . ALA A 1 142 ? 1.812 0.377 -9.674 1.00 97.88 142 ALA A C 1
ATOM 1123 O O . ALA A 1 142 ? 0.686 0.874 -9.702 1.00 97.88 142 ALA A O 1
ATOM 1124 N N . LEU A 1 143 ? 2.784 0.792 -10.493 1.00 98.19 143 LEU A N 1
ATOM 1125 C CA . LEU A 1 143 ? 2.601 1.847 -11.493 1.00 98.19 143 LEU A CA 1
ATOM 1126 C C . LEU A 1 143 ? 1.687 1.422 -12.649 1.00 98.19 143 LEU A C 1
ATOM 1128 O O . LEU A 1 143 ? 0.861 2.227 -13.082 1.00 98.19 143 LEU A O 1
ATOM 1132 N N . ALA A 1 144 ? 1.809 0.182 -13.129 1.00 97.25 144 ALA A N 1
ATOM 1133 C CA . ALA A 1 144 ? 0.899 -0.379 -14.128 1.00 97.25 144 ALA A CA 1
ATOM 1134 C C . ALA A 1 144 ? -0.524 -0.511 -13.568 1.00 97.25 144 ALA A C 1
ATOM 1136 O O . ALA A 1 144 ? -1.484 -0.075 -14.201 1.00 97.25 144 ALA A O 1
ATOM 1137 N N . PHE A 1 145 ? -0.653 -1.009 -12.338 1.00 95.56 145 PHE A N 1
ATOM 1138 C CA . PHE A 1 145 ? -1.932 -1.152 -11.651 1.00 95.56 145 PHE A CA 1
ATOM 1139 C C . PHE A 1 145 ? -2.631 0.199 -11.455 1.00 95.56 145 PHE A C 1
ATOM 1141 O O . PHE A 1 145 ? -3.823 0.331 -11.729 1.00 95.56 145 PHE A O 1
ATOM 1148 N N . ALA A 1 146 ? -1.877 1.233 -11.072 1.00 97.44 146 ALA A N 1
ATOM 1149 C CA . ALA A 1 146 ? -2.380 2.598 -10.975 1.00 97.44 146 ALA A CA 1
ATOM 1150 C C . ALA A 1 146 ? -2.827 3.169 -12.329 1.00 97.44 146 ALA A C 1
ATOM 1152 O O . ALA A 1 146 ? -3.851 3.843 -12.386 1.00 97.44 146 ALA A O 1
ATOM 1153 N N . ALA A 1 147 ? -2.088 2.904 -13.412 1.00 96.81 147 ALA A N 1
ATOM 1154 C CA . ALA A 1 147 ? -2.453 3.366 -14.752 1.00 96.81 147 ALA A CA 1
ATOM 1155 C C . ALA A 1 147 ? -3.714 2.679 -15.309 1.00 96.81 147 ALA A C 1
ATOM 1157 O O . ALA A 1 147 ? -4.398 3.270 -16.137 1.00 96.81 147 ALA A O 1
ATOM 1158 N N . LEU A 1 148 ? -4.015 1.457 -14.857 1.00 95.06 148 LEU A N 1
ATOM 1159 C CA . LEU A 1 148 ? -5.238 0.724 -15.201 1.00 95.06 148 LEU A CA 1
ATOM 1160 C C . LEU A 1 148 ? -6.439 1.135 -14.342 1.00 95.06 148 LEU A C 1
ATOM 1162 O O . LEU A 1 148 ? -7.568 1.133 -14.818 1.00 95.06 148 LEU A O 1
ATOM 1166 N N . SER A 1 149 ? -6.197 1.452 -13.069 1.00 94.88 149 SER A N 1
ATOM 1167 C CA . SER A 1 149 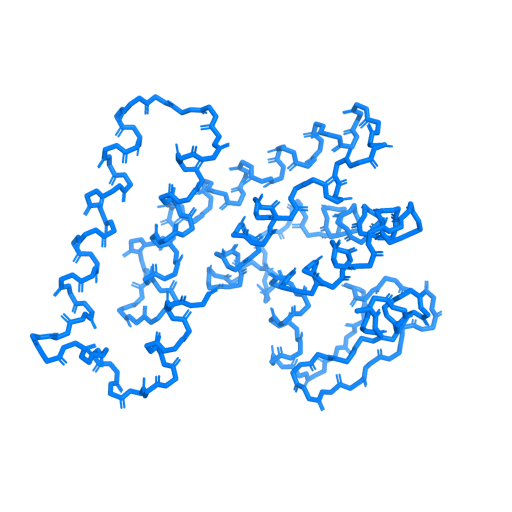? -7.259 1.653 -12.073 1.00 94.88 149 SER A CA 1
ATOM 1168 C C . SER A 1 149 ? -7.730 3.104 -11.953 1.00 94.88 149 SER A C 1
ATOM 1170 O O . SER A 1 149 ? -8.776 3.359 -11.363 1.00 94.88 149 SER A O 1
ATOM 1172 N N . LEU A 1 150 ? -6.948 4.068 -12.446 1.00 94.56 150 LEU A N 1
ATOM 1173 C CA . LEU A 1 150 ? -7.228 5.498 -12.320 1.00 94.56 150 LEU A CA 1
ATOM 1174 C C . LEU A 1 150 ? -7.340 6.156 -13.699 1.00 94.56 150 LEU A C 1
ATOM 1176 O O . LEU A 1 150 ? -6.678 5.707 -14.637 1.00 94.56 150 LEU A O 1
ATOM 1180 N N . PRO A 1 151 ? -8.092 7.267 -13.826 1.00 92.69 151 PRO A N 1
ATOM 1181 C CA . PRO A 1 151 ? -8.089 8.068 -15.043 1.00 92.69 151 PRO A CA 1
ATOM 1182 C C . PRO A 1 151 ? -6.661 8.481 -15.423 1.00 92.69 151 PRO A C 1
ATOM 1184 O O . PRO A 1 151 ? -5.982 9.201 -14.686 1.00 92.69 151 PRO A O 1
ATOM 1187 N N . ALA A 1 152 ? -6.199 8.006 -16.575 1.00 90.19 152 ALA A N 1
ATOM 1188 C CA . ALA A 1 152 ? -4.858 8.250 -17.083 1.00 90.19 152 ALA A CA 1
ATOM 1189 C C . ALA A 1 152 ? -4.885 8.351 -18.616 1.00 90.19 152 ALA A C 1
ATOM 1191 O O . ALA A 1 152 ? -5.704 7.695 -19.263 1.00 90.19 152 ALA A O 1
ATOM 1192 N N . PRO A 1 153 ? -3.991 9.148 -19.230 1.00 92.81 153 PRO A N 1
ATOM 1193 C CA . PRO A 1 153 ? -3.898 9.194 -20.681 1.00 92.81 153 PRO A CA 1
ATOM 1194 C C . PRO A 1 153 ? -3.418 7.835 -21.223 1.00 92.81 153 PRO A C 1
ATOM 1196 O O . PRO A 1 153 ? -2.570 7.195 -20.592 1.00 92.81 153 PRO A O 1
ATOM 1199 N N . PRO A 1 154 ? -3.854 7.409 -22.425 1.00 93.94 154 PRO A N 1
ATOM 1200 C CA . PRO A 1 154 ? -3.441 6.129 -23.012 1.00 93.94 154 PRO A CA 1
ATOM 1201 C C . PRO A 1 154 ? -1.918 5.944 -23.114 1.00 93.94 154 PRO A C 1
ATOM 1203 O O . PRO A 1 154 ? -1.407 4.827 -23.031 1.00 93.94 154 PRO A O 1
ATOM 1206 N N . SER A 1 155 ? -1.167 7.039 -23.264 1.00 94.94 155 SER A N 1
ATOM 1207 C CA . SER A 1 155 ? 0.300 7.032 -23.263 1.00 94.94 155 SER A CA 1
ATOM 1208 C C . SER A 1 155 ? 0.900 6.605 -21.920 1.00 94.94 155 SER A C 1
ATOM 1210 O O . SER A 1 155 ? 1.910 5.901 -21.911 1.00 94.94 155 SER A O 1
ATOM 1212 N N . ALA A 1 156 ? 0.280 6.977 -20.795 1.00 93.25 156 ALA A N 1
ATOM 1213 C CA . ALA A 1 156 ? 0.731 6.575 -19.466 1.00 93.25 156 ALA A CA 1
ATOM 1214 C C . ALA A 1 156 ? 0.545 5.070 -19.248 1.00 93.25 156 ALA A C 1
ATOM 1216 O O . ALA A 1 156 ? 1.457 4.426 -18.731 1.00 93.25 156 ALA A O 1
ATOM 1217 N N . LEU A 1 157 ? -0.582 4.506 -19.699 1.00 95.31 157 LEU A N 1
ATOM 1218 C CA . LEU A 1 157 ? -0.816 3.063 -19.649 1.00 95.31 157 LEU A CA 1
ATOM 1219 C C . LEU A 1 157 ? 0.210 2.309 -20.501 1.00 95.31 157 LEU A C 1
ATOM 1221 O O . LEU A 1 157 ? 0.914 1.452 -19.977 1.00 95.31 157 LEU A O 1
ATOM 1225 N N . ARG A 1 158 ? 0.387 2.693 -21.774 1.00 96.69 158 ARG A N 1
ATOM 1226 C CA . ARG A 1 158 ? 1.398 2.073 -22.654 1.00 96.69 158 ARG A CA 1
ATOM 1227 C C . ARG A 1 158 ? 2.805 2.136 -22.061 1.00 96.69 158 ARG A C 1
ATOM 1229 O O . ARG A 1 158 ? 3.542 1.156 -22.113 1.00 96.69 158 ARG A O 1
ATOM 1236 N N . GLY A 1 159 ? 3.182 3.283 -21.491 1.00 97.12 159 GLY A N 1
ATOM 1237 C CA . GLY A 1 159 ? 4.475 3.452 -20.833 1.00 97.12 159 GLY A CA 1
ATOM 1238 C C . GLY A 1 159 ? 4.635 2.553 -19.607 1.00 97.12 159 GLY A C 1
ATOM 1239 O O . GLY A 1 159 ? 5.690 1.951 -19.433 1.00 97.12 159 GLY A O 1
ATOM 1240 N N . ALA A 1 160 ? 3.603 2.436 -18.769 1.00 96.69 160 ALA A N 1
ATOM 1241 C CA . ALA A 1 160 ? 3.639 1.578 -17.590 1.00 96.69 160 ALA A CA 1
ATOM 1242 C C . ALA A 1 160 ? 3.712 0.088 -17.962 1.00 96.69 160 ALA A C 1
ATOM 1244 O O . ALA A 1 160 ? 4.541 -0.621 -17.399 1.00 96.69 160 ALA A O 1
ATOM 1245 N N . THR A 1 161 ? 2.923 -0.359 -18.946 1.00 96.12 161 THR A N 1
ATOM 1246 C CA . THR A 1 161 ? 2.955 -1.737 -19.458 1.00 96.12 161 THR A CA 1
ATOM 1247 C C . THR A 1 161 ? 4.318 -2.087 -20.043 1.00 96.12 161 THR A C 1
ATOM 1249 O O . THR A 1 161 ? 4.877 -3.116 -19.680 1.00 96.12 161 THR A O 1
ATOM 1252 N N . ARG A 1 162 ? 4.893 -1.217 -20.886 1.00 97.75 162 ARG A N 1
ATOM 1253 C CA . ARG A 1 162 ? 6.224 -1.450 -21.462 1.00 97.75 162 ARG A CA 1
ATOM 1254 C C . ARG A 1 162 ? 7.300 -1.553 -20.380 1.00 97.75 162 ARG A C 1
ATOM 1256 O O . ARG A 1 162 ? 8.049 -2.517 -20.367 1.00 97.75 162 ARG A O 1
ATOM 1263 N N . ASN A 1 163 ? 7.331 -0.609 -19.437 1.00 97.44 163 ASN A N 1
ATOM 1264 C CA . ASN A 1 163 ? 8.308 -0.641 -18.345 1.00 97.44 163 ASN A CA 1
ATOM 1265 C C . ASN A 1 163 ? 8.152 -1.881 -17.448 1.00 97.44 163 ASN A C 1
ATOM 1267 O O . ASN A 1 163 ? 9.124 -2.310 -16.839 1.00 97.44 163 ASN A O 1
ATOM 1271 N N . LEU A 1 164 ? 6.931 -2.403 -17.287 1.00 96.69 164 LEU A N 1
ATOM 1272 C CA . LEU A 1 164 ? 6.700 -3.638 -16.542 1.00 96.69 164 LEU A CA 1
ATOM 1273 C C . LEU A 1 164 ? 7.191 -4.859 -17.327 1.00 96.69 164 LEU A C 1
ATOM 1275 O O . LEU A 1 164 ? 7.846 -5.705 -16.736 1.00 96.69 164 LEU A O 1
ATOM 1279 N N . ALA A 1 165 ? 6.920 -4.928 -18.633 1.00 96.62 165 ALA A N 1
ATOM 1280 C CA . ALA A 1 165 ? 7.420 -5.999 -19.494 1.00 96.62 165 ALA A CA 1
ATOM 1281 C C . ALA A 1 165 ? 8.957 -6.049 -19.493 1.00 96.62 165 ALA A C 1
ATOM 1283 O O . ALA A 1 165 ? 9.529 -7.082 -19.175 1.00 96.62 165 ALA A O 1
ATOM 1284 N N . GLU A 1 166 ? 9.617 -4.904 -19.696 1.00 96.31 166 GLU A N 1
ATOM 1285 C CA . GLU A 1 166 ? 11.084 -4.795 -19.637 1.00 96.31 166 GLU A CA 1
ATOM 1286 C C . GLU A 1 166 ? 11.660 -5.235 -18.276 1.00 96.31 166 GLU A C 1
ATOM 1288 O O . GLU A 1 166 ? 12.765 -5.771 -18.201 1.00 96.31 166 GLU A O 1
ATOM 1293 N N . GLU A 1 167 ? 10.936 -4.996 -17.178 1.00 95.81 167 GLU A N 1
ATOM 1294 C CA . GLU A 1 167 ? 11.362 -5.419 -15.841 1.00 95.81 167 GLU A CA 1
ATOM 1295 C C . GLU A 1 167 ? 11.140 -6.918 -15.607 1.00 95.81 167 GLU A C 1
ATOM 1297 O O . GLU A 1 167 ? 11.950 -7.556 -14.939 1.00 95.81 167 GLU A O 1
ATOM 1302 N N . LEU A 1 168 ? 10.071 -7.490 -16.167 1.00 93.69 168 LEU A N 1
ATOM 1303 C CA . LEU A 1 168 ? 9.832 -8.932 -16.146 1.00 93.69 168 LEU A CA 1
ATOM 1304 C C . LEU A 1 168 ? 10.916 -9.666 -16.938 1.00 93.69 168 LEU A C 1
ATOM 1306 O O . LEU A 1 168 ? 11.519 -10.578 -16.386 1.00 93.69 168 LEU A O 1
ATOM 1310 N N . ASP A 1 169 ? 11.239 -9.212 -18.150 1.00 93.81 169 ASP A N 1
ATOM 1311 C CA . ASP A 1 169 ? 12.306 -9.796 -18.978 1.00 93.81 169 ASP A CA 1
ATOM 1312 C C . ASP A 1 169 ? 13.681 -9.723 -18.292 1.00 93.81 169 ASP A C 1
ATOM 1314 O O . ASP A 1 169 ? 14.539 -10.585 -18.470 1.00 93.81 169 ASP A O 1
ATOM 1318 N N . ARG A 1 170 ? 13.899 -8.685 -17.476 1.00 92.75 170 ARG A N 1
ATOM 1319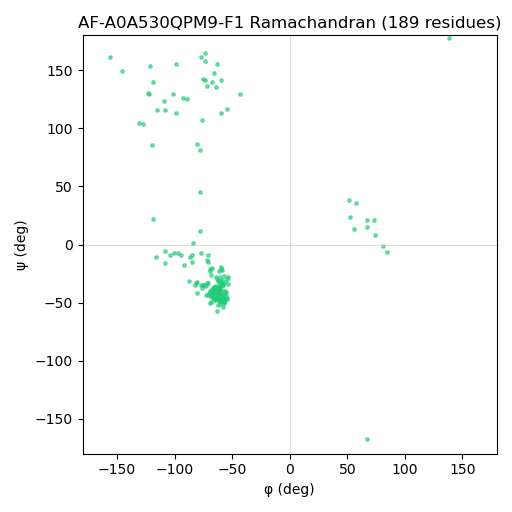 C CA . ARG A 1 170 ? 15.128 -8.498 -16.697 1.00 92.75 170 ARG A CA 1
ATOM 1320 C C . ARG A 1 170 ? 15.206 -9.406 -15.471 1.00 92.75 170 ARG A C 1
ATOM 1322 O O . ARG A 1 170 ? 16.303 -9.820 -15.103 1.00 92.75 170 ARG A O 1
ATOM 1329 N N . GLN A 1 171 ? 14.084 -9.641 -14.789 1.00 92.31 171 GLN A N 1
ATOM 1330 C CA . GLN A 1 171 ? 14.075 -10.277 -13.467 1.00 92.31 171 GLN A CA 1
ATOM 1331 C C . GLN A 1 171 ? 13.544 -11.712 -13.448 1.00 92.31 171 GLN A C 1
ATOM 1333 O O . GLN A 1 171 ? 13.779 -12.412 -12.462 1.00 92.31 171 GLN A O 1
ATOM 1338 N N . ILE A 1 172 ? 12.847 -12.153 -14.493 1.00 90.69 172 ILE A N 1
ATOM 1339 C CA . ILE A 1 172 ? 12.331 -13.513 -14.642 1.00 90.69 172 ILE A CA 1
ATOM 1340 C C . ILE A 1 172 ? 13.151 -14.216 -15.722 1.00 90.69 172 ILE A C 1
ATOM 1342 O O . ILE A 1 172 ? 13.171 -13.809 -16.879 1.00 90.69 172 ILE A O 1
ATOM 1346 N N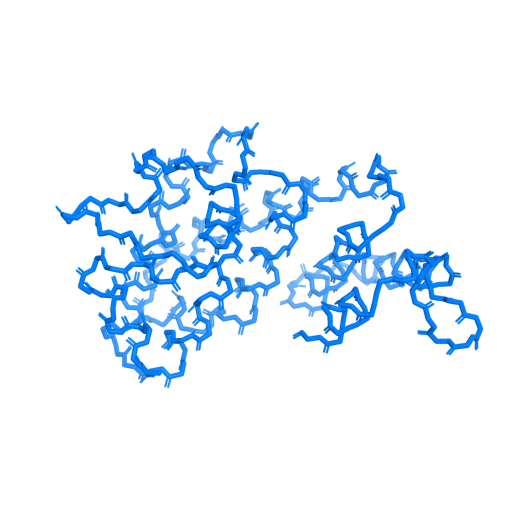 . LEU A 1 173 ? 13.865 -15.260 -15.320 1.00 89.12 173 LEU A N 1
ATOM 1347 C CA . LEU A 1 173 ? 14.715 -16.063 -16.189 1.00 89.12 173 LEU A CA 1
ATOM 1348 C C . LEU A 1 173 ? 13.868 -16.963 -17.114 1.00 89.12 173 LEU A C 1
ATOM 1350 O O . LEU A 1 173 ? 12.685 -17.181 -16.842 1.00 89.12 173 LEU A O 1
ATOM 1354 N N . PRO A 1 174 ? 14.454 -17.541 -18.184 1.00 90.12 174 PRO A N 1
ATOM 1355 C CA . PRO A 1 174 ? 13.724 -18.412 -19.114 1.00 90.12 174 PRO A CA 1
ATOM 1356 C C . PRO A 1 174 ? 13.078 -19.651 -18.471 1.00 90.12 174 PRO A C 1
ATOM 1358 O O . PRO A 1 174 ? 12.139 -20.210 -19.028 1.00 90.12 174 PRO A O 1
ATOM 1361 N N . ASP A 1 175 ? 13.567 -20.076 -17.304 1.00 87.69 175 ASP A N 1
ATOM 1362 C CA . ASP A 1 175 ? 13.004 -21.167 -16.501 1.00 87.69 175 ASP A CA 1
ATOM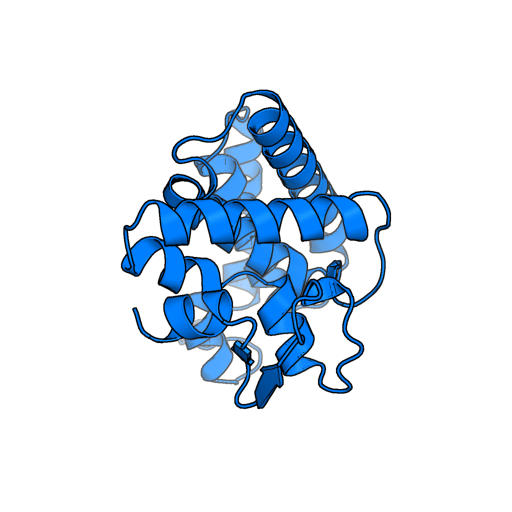 1363 C C . ASP A 1 175 ? 11.835 -20.720 -15.593 1.00 87.69 175 ASP A C 1
ATOM 1365 O O . ASP A 1 175 ? 11.288 -21.524 -14.840 1.00 87.69 175 ASP A O 1
ATOM 1369 N N . GLY A 1 176 ? 11.444 -19.440 -15.649 1.00 84.56 176 GLY A N 1
ATOM 1370 C CA . GLY A 1 176 ? 10.424 -18.826 -14.797 1.00 84.56 176 GLY A CA 1
ATOM 1371 C C . GLY A 1 176 ? 10.926 -18.425 -13.405 1.00 84.56 176 GLY A C 1
ATOM 1372 O O . GLY A 1 176 ? 10.161 -17.878 -12.605 1.00 84.56 176 GLY A O 1
ATOM 1373 N N . GLY A 1 177 ? 12.199 -18.676 -13.091 1.00 87.06 177 GLY A N 1
ATOM 1374 C CA . GLY A 1 177 ? 12.813 -18.317 -11.821 1.00 87.06 177 GLY A CA 1
ATOM 1375 C C . GLY A 1 177 ? 13.115 -16.822 -11.720 1.00 87.06 177 GLY A C 1
ATOM 1376 O O . GLY A 1 177 ? 13.554 -16.186 -12.673 1.00 87.06 177 GLY A O 1
ATOM 1377 N N . HIS A 1 178 ? 12.931 -16.238 -10.535 1.00 91.81 178 HIS A N 1
ATOM 1378 C CA . HIS A 1 178 ? 13.367 -14.864 -10.279 1.00 91.81 178 HIS A CA 1
ATOM 1379 C C . HIS A 1 178 ? 14.904 -14.792 -10.136 1.00 91.81 178 HIS A C 1
ATOM 1381 O O . HIS A 1 178 ? 15.494 -15.651 -9.476 1.00 91.81 178 HIS A O 1
ATOM 1387 N N . ILE A 1 179 ? 15.554 -13.737 -10.648 1.00 89.62 179 ILE A N 1
ATOM 1388 C CA . ILE A 1 179 ? 17.029 -13.562 -10.662 1.00 89.62 179 ILE A CA 1
ATOM 1389 C C . ILE A 1 179 ? 17.713 -13.705 -9.294 1.00 89.62 179 ILE A C 1
ATOM 1391 O O . ILE A 1 179 ? 18.863 -14.125 -9.208 1.00 89.62 179 ILE A O 1
ATOM 1395 N N . SER A 1 180 ? 17.004 -13.400 -8.205 1.00 88.69 180 SER A N 1
ATOM 1396 C CA . SER A 1 180 ? 17.518 -13.563 -6.836 1.00 88.69 180 SER A CA 1
ATOM 1397 C C . SER A 1 180 ? 17.645 -15.022 -6.387 1.00 88.69 180 SER A C 1
ATOM 1399 O O . SER A 1 180 ? 18.147 -15.264 -5.291 1.00 88.69 180 SER A O 1
ATOM 1401 N N . ARG A 1 181 ? 17.129 -15.981 -7.173 1.00 84.75 181 ARG A N 1
ATOM 1402 C CA . ARG A 1 181 ? 17.018 -17.413 -6.837 1.00 84.75 181 ARG A CA 1
ATOM 1403 C C . ARG A 1 181 ? 16.330 -17.681 -5.495 1.00 84.75 181 ARG A C 1
ATOM 1405 O O . ARG A 1 181 ? 16.511 -18.728 -4.884 1.00 84.75 181 ARG A O 1
ATOM 1412 N N . ASN A 1 182 ? 15.517 -16.728 -5.040 1.00 83.94 182 ASN A N 1
ATOM 1413 C CA . ASN A 1 182 ? 14.709 -16.861 -3.841 1.00 83.94 182 ASN A CA 1
ATOM 1414 C C . ASN A 1 182 ? 13.273 -17.235 -4.247 1.00 83.94 182 ASN A C 1
ATOM 1416 O O . ASN A 1 182 ? 12.582 -16.387 -4.821 1.00 83.94 182 ASN A O 1
ATOM 1420 N N . PRO A 1 183 ? 12.784 -18.444 -3.918 1.00 79.19 183 PRO A N 1
ATOM 1421 C CA . PRO A 1 183 ? 11.443 -18.887 -4.307 1.00 79.19 183 PRO A CA 1
ATOM 1422 C C . PRO A 1 183 ? 10.335 -17.995 -3.732 1.00 79.19 183 PRO A C 1
ATOM 1424 O O . PRO A 1 183 ? 9.293 -17.810 -4.363 1.00 79.19 183 PRO A O 1
ATOM 1427 N N . MET A 1 184 ? 10.576 -17.348 -2.584 1.00 81.31 184 MET A N 1
ATOM 1428 C CA . MET A 1 184 ? 9.622 -16.397 -2.015 1.00 81.31 184 MET A CA 1
ATOM 1429 C C . MET A 1 184 ? 9.391 -15.190 -2.921 1.00 81.31 184 MET A C 1
ATOM 1431 O O . MET A 1 184 ? 8.294 -14.651 -2.894 1.00 81.31 184 MET A O 1
ATOM 1435 N N . ALA A 1 185 ? 10.375 -14.769 -3.728 1.00 80.19 185 ALA A N 1
ATOM 1436 C CA . ALA A 1 185 ? 10.221 -13.631 -4.636 1.00 80.19 185 ALA A CA 1
ATOM 1437 C C . ALA A 1 185 ? 9.193 -13.912 -5.744 1.00 80.19 185 ALA A C 1
ATOM 1439 O O . ALA A 1 185 ? 8.422 -13.019 -6.091 1.00 80.19 185 ALA A O 1
ATOM 1440 N N . VAL A 1 186 ? 9.131 -15.151 -6.243 1.00 77.62 186 VAL A N 1
ATOM 1441 C CA . VAL A 1 186 ? 8.145 -15.570 -7.253 1.00 77.62 186 VAL A CA 1
ATOM 1442 C C . VAL A 1 186 ? 6.743 -15.587 -6.646 1.00 77.62 186 VAL A C 1
ATOM 1444 O O . VAL A 1 186 ? 5.841 -14.940 -7.173 1.00 77.62 186 VAL A O 1
ATOM 1447 N N . LEU A 1 187 ? 6.571 -16.228 -5.483 1.00 77.12 187 LEU A N 1
ATOM 1448 C CA . LEU A 1 187 ? 5.286 -16.244 -4.765 1.00 77.12 187 LEU A CA 1
ATOM 1449 C C . LEU A 1 187 ? 4.785 -14.828 -4.456 1.00 77.12 187 LEU A C 1
ATOM 1451 O O . LEU A 1 187 ? 3.615 -14.513 -4.631 1.00 77.12 187 LEU A O 1
ATOM 1455 N N . GLU A 1 188 ? 5.693 -13.957 -4.027 1.00 75.38 188 GLU A N 1
ATOM 1456 C CA . GLU A 1 188 ? 5.426 -12.551 -3.743 1.00 75.38 188 GLU A CA 1
ATOM 1457 C C . GLU A 1 188 ? 5.078 -11.703 -4.979 1.00 75.38 188 GLU A C 1
ATOM 1459 O O . GLU A 1 188 ? 4.546 -10.602 -4.810 1.00 75.38 188 GLU A O 1
ATOM 1464 N N . THR A 1 189 ? 5.442 -12.158 -6.179 1.00 72.19 189 THR A N 1
ATOM 1465 C CA . THR A 1 189 ? 5.151 -11.486 -7.455 1.00 72.19 189 THR A CA 1
ATOM 1466 C C . THR A 1 189 ? 3.785 -11.905 -8.000 1.00 72.19 189 THR A C 1
ATOM 1468 O O . THR A 1 189 ? 3.112 -11.098 -8.632 1.00 72.19 189 THR A O 1
ATOM 1471 N N . LEU A 1 190 ? 3.362 -13.144 -7.727 1.00 72.44 190 LEU A N 1
ATOM 1472 C CA . LEU A 1 190 ? 2.081 -13.701 -8.175 1.00 72.44 190 LEU A CA 1
ATOM 1473 C C . LEU A 1 190 ? 0.892 -13.365 -7.252 1.00 72.44 190 LEU A C 1
ATOM 1475 O O . LEU A 1 190 ? -0.254 -13.572 -7.648 1.00 72.44 190 LEU A O 1
ATOM 1479 N N . ALA A 1 191 ? 1.155 -12.901 -6.027 1.00 58.75 191 ALA A N 1
ATOM 1480 C CA . ALA A 1 191 ? 0.159 -12.663 -4.972 1.00 58.75 191 ALA A CA 1
ATOM 1481 C C . ALA A 1 191 ? -0.308 -11.204 -4.871 1.00 58.75 191 ALA A C 1
ATOM 1483 O O . ALA A 1 191 ? -1.493 -11.007 -4.510 1.00 58.75 191 ALA A O 1
#

Solvent-accessible surface area (backbone atoms only — not comparable to full-atom values): 10554 Å² total; per-residue (Å²): 76,68,67,36,52,36,46,72,74,31,30,46,80,31,77,95,41,78,46,74,39,87,82,49,63,71,91,75,58,91,64,102,40,72,60,33,52,38,44,61,50,12,38,65,63,47,58,28,25,50,66,52,69,40,72,66,36,18,51,53,46,34,51,54,51,50,50,47,46,70,73,46,62,87,49,93,53,66,69,62,50,35,61,50,22,38,21,40,23,54,43,30,49,64,78,36,35,67,36,45,51,55,91,55,53,70,69,56,53,52,51,51,53,54,49,51,53,49,52,53,52,52,44,66,67,44,47,77,77,45,64,92,51,67,44,31,49,42,30,32,50,29,50,31,51,48,36,72,75,42,99,60,59,72,67,56,36,54,52,26,50,49,55,32,50,58,42,44,66,71,37,38,44,99,88,69,46,38,75,83,74,44,72,66,53,47,57,66,70,78,107

Secondary structure (DSSP, 8-state):
-HHHHHHHTTEEEETTEEEE-TTS-GGGS--S-HHHHHHHHT-TTHHHHHHH--HHHHHHHHHHHHHHHHHHTT---HHHH-HHHHHHHHHHHHHTHHHHHTT--HHHHHHHHHHHHHHHHHHHHHTTTSPSSHHHHHHHHHHHHHHHHS---HHHHHHHHHHHHHHHHHHB-TTS-BTT--HHHHHHHH-

Foldseek 3Di:
DVQLVCVLQQWHCFPNDIDRPVPDQPVPDDDPDLRSLLRLLLLLCLVVLVVVVDLSSLVSLQVNLVVCCVPPVVPCDDSNNDLLSLLSNLVNCLVNVCSPCPPDDPVSVVSSVVSSVVSLVSLVVCLVVDDQALSSLSSLVSQLSCCVRDDDDPVSNVVSVVVNVVSCPVQQDPVRAGPVNDVVSSVVNVD

Nearest PDB structures (foldseek):
  3a0o-assembly1_A  TM=6.415E-01  e=5.609E-01  Agrobacterium fabrum str. C58
  6gkf-assembly3_F  TM=5.238E-01  e=2.930E+00  Homo sapiens
  3efz-assembly2_D  TM=5.686E-01  e=4.482E+00  Cryptosporidium parvum Iowa II
  3efz-assembly1_A  TM=4.766E-01  e=3.220E+00  Cryptosporidium parvum Iowa II
  3efz-assembly2_C  TM=5.403E-01  e=5.951E+00  Cryptosporidium parvum Iowa II